Protein AF-A0A956BIP8-F1 (afdb_monomer)

Nearest PDB structures (foldseek):
  3k6c-assembly1_A  TM=7.224E-01  e=5.436E+00  Nitrosomonas europaea

Structure (mmCIF, N/CA/C/O backbone):
data_AF-A0A956BIP8-F1
#
_entry.id   AF-A0A956BIP8-F1
#
loop_
_atom_site.group_PDB
_atom_site.id
_atom_site.type_symbol
_atom_site.label_atom_id
_atom_site.label_alt_id
_atom_site.label_comp_id
_atom_site.label_asym_id
_atom_site.label_entity_id
_atom_site.label_seq_id
_atom_site.pdbx_PDB_ins_code
_atom_site.Cartn_x
_atom_site.Cartn_y
_atom_site.Cartn_z
_atom_site.occupancy
_atom_site.B_iso_or_equiv
_atom_site.auth_seq_id
_atom_site.auth_comp_id
_atom_site.auth_asym_id
_atom_site.auth_atom_id
_atom_site.pdbx_PDB_model_num
ATOM 1 N N . MET A 1 1 ? 9.591 23.247 23.633 1.00 48.12 1 MET A N 1
ATOM 2 C CA . MET A 1 1 ? 8.140 23.029 23.820 1.00 48.12 1 MET A CA 1
ATOM 3 C C . MET A 1 1 ? 8.004 21.836 24.749 1.00 48.12 1 MET A C 1
ATOM 5 O O . MET A 1 1 ? 8.848 20.959 24.640 1.00 48.12 1 MET A O 1
ATOM 9 N N . ALA A 1 2 ? 7.067 21.824 25.698 1.00 53.62 2 ALA A N 1
ATOM 10 C CA . ALA A 1 2 ? 6.872 20.636 26.530 1.00 53.62 2 ALA A CA 1
ATOM 11 C C . ALA A 1 2 ? 6.351 19.502 25.632 1.00 53.62 2 ALA A C 1
ATOM 13 O O . ALA A 1 2 ? 5.304 19.653 25.000 1.00 53.62 2 ALA A O 1
ATOM 14 N N . GLU A 1 3 ? 7.130 18.436 25.499 1.00 60.91 3 GLU A N 1
ATOM 15 C CA . GLU A 1 3 ? 6.754 17.227 24.768 1.00 60.91 3 GLU A CA 1
ATOM 16 C C . GLU A 1 3 ? 5.638 16.539 25.562 1.00 60.91 3 GLU A C 1
ATOM 18 O O . GLU A 1 3 ? 5.740 16.392 26.783 1.00 60.91 3 GLU A O 1
ATOM 23 N N . VAL A 1 4 ? 4.504 16.266 24.913 1.00 69.06 4 VAL A N 1
ATOM 24 C CA . VAL A 1 4 ? 3.379 15.609 25.579 1.00 69.06 4 VAL A CA 1
ATOM 25 C C . VAL A 1 4 ? 3.579 14.124 25.357 1.00 69.06 4 VAL A C 1
ATOM 27 O O . VAL A 1 4 ? 3.313 13.621 24.273 1.00 69.06 4 VAL A O 1
ATOM 30 N N . ASP A 1 5 ? 4.058 13.424 26.376 1.00 78.50 5 ASP A N 1
ATOM 31 C CA . ASP A 1 5 ? 4.286 11.988 26.262 1.00 78.50 5 ASP A CA 1
ATOM 32 C C . ASP A 1 5 ? 2.979 11.201 26.380 1.00 78.50 5 ASP A C 1
ATOM 34 O O . ASP A 1 5 ? 2.078 11.541 27.158 1.00 78.50 5 ASP A O 1
ATOM 38 N N . LEU A 1 6 ? 2.901 10.089 25.644 1.00 82.25 6 LEU A N 1
ATOM 39 C CA . LEU A 1 6 ? 1.785 9.141 25.700 1.00 82.25 6 LEU A CA 1
ATOM 40 C C . LEU A 1 6 ? 1.497 8.696 27.148 1.00 82.25 6 LEU A C 1
ATOM 42 O O . LEU A 1 6 ? 0.338 8.582 27.549 1.00 82.25 6 LEU A O 1
ATOM 46 N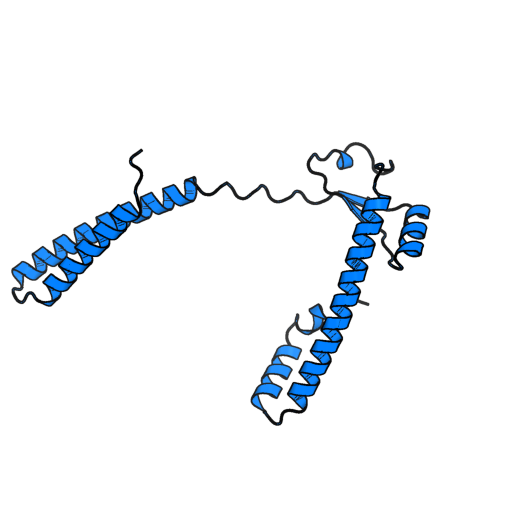 N . GLU A 1 7 ? 2.547 8.540 27.960 1.00 85.06 7 GLU A N 1
ATOM 47 C CA . GLU A 1 7 ? 2.451 8.177 29.378 1.00 85.06 7 GLU A CA 1
ATOM 48 C C . GLU A 1 7 ? 1.633 9.186 30.200 1.00 85.06 7 GLU A C 1
ATOM 50 O O . GLU A 1 7 ? 0.877 8.795 31.090 1.00 85.06 7 GLU A O 1
ATOM 55 N N . GLN A 1 8 ? 1.714 10.485 29.885 1.00 83.31 8 GLN A N 1
ATOM 56 C CA . GLN A 1 8 ? 0.947 11.520 30.586 1.00 83.31 8 GLN A CA 1
ATOM 57 C C . GLN A 1 8 ? -0.548 11.438 30.245 1.00 83.31 8 GLN A C 1
ATOM 59 O O . GLN A 1 8 ? -1.401 11.618 31.120 1.00 83.31 8 GLN A O 1
ATOM 64 N N . ILE A 1 9 ? -0.879 11.120 28.989 1.00 85.31 9 ILE A N 1
ATOM 65 C CA . ILE A 1 9 ? -2.263 10.904 28.540 1.00 85.31 9 ILE A CA 1
ATOM 66 C C . ILE A 1 9 ? -2.841 9.650 29.205 1.00 85.31 9 ILE A C 1
ATOM 68 O O . ILE A 1 9 ? -3.969 9.674 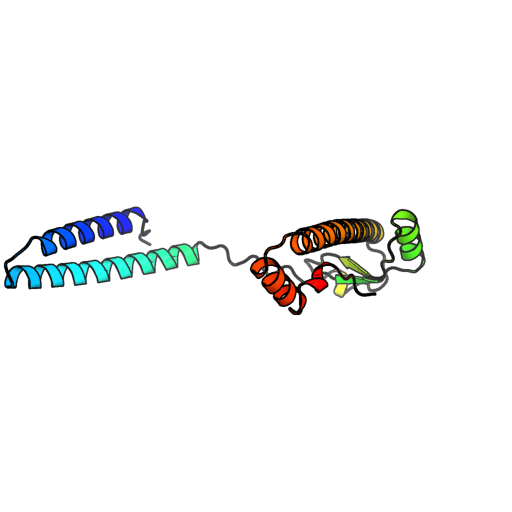29.709 1.00 85.31 9 ILE A O 1
ATOM 72 N N . GLU A 1 10 ? -2.070 8.564 29.263 1.00 86.69 10 GLU A N 1
ATOM 73 C CA . GLU A 1 10 ? -2.491 7.313 29.896 1.00 86.69 10 GLU A CA 1
ATOM 74 C C . GLU A 1 10 ? -2.670 7.450 31.410 1.00 86.69 10 GLU A C 1
ATOM 76 O O . GLU A 1 10 ? -3.688 7.002 31.951 1.00 86.69 10 GLU A O 1
ATOM 81 N N . ALA A 1 11 ? -1.745 8.131 32.091 1.00 87.56 11 ALA A N 1
ATOM 82 C CA . ALA A 1 11 ? -1.866 8.439 33.512 1.00 87.56 11 ALA A CA 1
ATOM 83 C C . ALA A 1 11 ? -3.152 9.231 33.793 1.00 87.56 11 ALA A C 1
ATOM 85 O O . ALA A 1 11 ? -3.935 8.859 34.673 1.00 87.56 11 ALA A O 1
ATOM 86 N N . LYS A 1 12 ? -3.443 10.258 32.982 1.00 84.94 12 LYS A N 1
ATOM 87 C CA . LYS A 1 12 ? -4.651 11.078 33.140 1.00 84.94 12 LYS A CA 1
ATOM 88 C C . LYS A 1 12 ? -5.937 10.301 32.844 1.00 84.94 12 LYS A C 1
ATOM 90 O O . LYS A 1 12 ? -6.930 10.456 33.557 1.00 84.94 12 LYS A O 1
ATOM 95 N N . ARG A 1 13 ? -5.924 9.413 31.844 1.00 84.44 13 ARG A N 1
ATOM 96 C CA . ARG A 1 13 ? -7.040 8.498 31.549 1.00 84.44 13 ARG A CA 1
ATOM 97 C C . ARG A 1 13 ? -7.313 7.562 32.726 1.00 84.44 13 ARG A C 1
ATOM 99 O O . ARG A 1 13 ? -8.472 7.353 33.084 1.00 84.44 13 ARG A O 1
ATOM 106 N N . LYS A 1 14 ? -6.261 7.019 33.342 1.00 88.88 14 LYS A N 1
ATOM 107 C C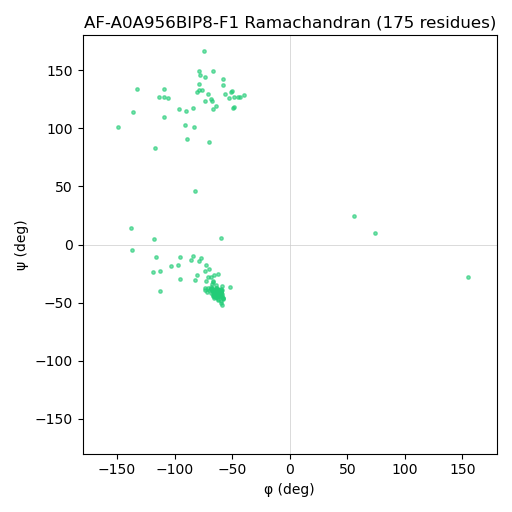A . LYS A 1 14 ? -6.369 6.122 34.498 1.00 88.88 14 LYS A CA 1
ATOM 108 C C . LYS A 1 14 ? -6.935 6.840 35.725 1.00 88.88 14 LYS A C 1
ATOM 110 O O . LYS A 1 14 ? -7.823 6.296 36.378 1.00 88.88 14 LYS A O 1
ATOM 115 N N . GLU A 1 15 ? -6.495 8.069 35.997 1.00 86.62 15 GLU A N 1
ATOM 116 C CA . GLU A 1 15 ? -7.080 8.910 37.052 1.00 86.62 15 GLU A CA 1
ATOM 117 C C . GLU A 1 15 ? -8.569 9.187 36.812 1.00 86.62 15 GLU A C 1
ATOM 119 O O . GLU A 1 15 ? -9.378 9.072 37.735 1.00 86.62 15 GLU A O 1
ATOM 124 N N . MET A 1 16 ? -8.952 9.516 35.574 1.00 87.88 16 MET A N 1
ATOM 125 C CA . MET A 1 16 ? -10.349 9.777 35.219 1.00 87.88 16 MET A CA 1
ATOM 126 C C . MET A 1 16 ? -11.220 8.529 35.406 1.00 87.88 16 MET A C 1
ATOM 128 O O . MET A 1 16 ? -12.318 8.622 35.953 1.00 87.88 16 MET A O 1
ATOM 132 N N . LEU A 1 17 ? -10.725 7.352 35.009 1.00 88.50 17 LEU A N 1
ATOM 133 C CA . LEU A 1 17 ? -11.420 6.080 35.216 1.00 88.50 17 LEU A CA 1
ATOM 134 C C . LEU A 1 17 ? -11.574 5.746 36.704 1.00 88.50 17 LEU A C 1
ATOM 136 O O . LEU A 1 17 ? -12.651 5.329 37.121 1.00 88.50 17 LEU A O 1
ATOM 140 N N . ALA A 1 18 ? -10.544 5.983 37.519 1.00 88.00 18 ALA A N 1
ATOM 141 C CA . ALA A 1 18 ? -10.631 5.786 38.965 1.00 88.00 18 ALA A CA 1
ATOM 142 C C . ALA A 1 18 ? -11.710 6.686 39.598 1.00 88.00 18 ALA A C 1
ATOM 144 O O . ALA A 1 18 ? -12.502 6.221 40.418 1.00 88.00 18 ALA A O 1
ATOM 145 N N . LYS A 1 19 ? -11.801 7.952 39.165 1.00 85.25 19 LYS A N 1
ATOM 146 C CA . LYS A 1 19 ? -12.853 8.885 39.605 1.00 85.25 19 LYS A CA 1
ATOM 147 C C . LYS A 1 19 ? -14.242 8.492 39.094 1.00 85.25 19 LYS A C 1
ATOM 149 O O . LYS A 1 19 ? -15.208 8.634 39.835 1.00 85.25 19 LYS A O 1
ATOM 154 N N . ALA A 1 20 ? -14.351 7.959 37.876 1.00 84.94 20 ALA A N 1
ATOM 155 C CA . ALA A 1 20 ? -15.613 7.456 37.328 1.00 84.94 20 ALA A CA 1
ATOM 156 C C . ALA A 1 20 ? -16.144 6.253 38.127 1.00 84.94 20 ALA A C 1
ATOM 158 O O . ALA A 1 20 ? -17.333 6.181 38.432 1.00 84.94 20 ALA A O 1
ATOM 159 N N . ILE A 1 21 ? -15.253 5.334 38.513 1.00 87.88 21 ILE A N 1
ATOM 160 C CA . ILE A 1 21 ? -15.595 4.187 39.363 1.00 87.88 21 ILE A CA 1
ATOM 161 C C . ILE A 1 21 ? -16.032 4.672 40.752 1.00 87.88 21 ILE A C 1
ATOM 163 O O . ILE A 1 21 ? -17.063 4.224 41.251 1.00 87.88 21 ILE A O 1
ATOM 167 N N . ALA A 1 22 ? -15.316 5.631 41.349 1.00 83.88 22 ALA A N 1
ATOM 168 C CA . ALA A 1 22 ? -15.706 6.226 42.630 1.00 83.88 22 ALA A CA 1
ATOM 169 C C . ALA A 1 22 ? -17.085 6.909 42.562 1.00 83.88 22 ALA A C 1
ATOM 171 O O . ALA A 1 22 ? -17.896 6.739 43.468 1.00 83.88 22 ALA A O 1
ATOM 172 N N . LEU A 1 23 ? -17.388 7.596 41.455 1.00 85.19 23 LEU A N 1
ATOM 173 C CA . LEU A 1 23 ? -18.690 8.220 41.211 1.00 85.19 23 LEU A CA 1
ATOM 174 C C . LEU A 1 23 ? -19.821 7.184 41.111 1.00 85.19 23 LEU A C 1
ATOM 176 O O . LEU A 1 23 ? -20.916 7.438 41.594 1.00 85.19 23 LEU A O 1
ATOM 180 N N . SER A 1 24 ? -19.562 5.997 40.553 1.00 85.19 24 SER A N 1
ATOM 181 C CA . SER A 1 24 ? -20.559 4.912 40.493 1.00 85.19 24 SER A CA 1
ATOM 182 C C . SER A 1 24 ? -20.880 4.278 41.856 1.00 85.19 24 SER A C 1
ATOM 184 O O . SER A 1 24 ? -21.932 3.661 42.015 1.00 85.19 24 SER A O 1
ATOM 186 N N . ALA A 1 25 ? -19.980 4.426 42.833 1.00 88.38 25 ALA A N 1
ATOM 187 C CA . ALA A 1 25 ? -20.131 3.887 44.183 1.00 88.38 25 ALA A CA 1
ATOM 188 C C . ALA A 1 25 ? -20.674 4.917 45.196 1.00 88.38 25 ALA A C 1
ATOM 190 O O . ALA A 1 25 ? -21.144 4.528 46.267 1.00 88.38 25 ALA A O 1
ATOM 191 N N . GLU A 1 26 ? -20.612 6.211 44.872 1.00 84.25 26 GLU A N 1
ATOM 192 C CA . GLU A 1 26 ? -21.059 7.313 45.728 1.00 84.25 26 GLU A CA 1
ATOM 193 C C . GLU A 1 26 ? -22.591 7.460 45.687 1.00 84.25 26 GLU A C 1
ATOM 195 O O . GLU A 1 26 ? -23.218 7.346 44.634 1.00 84.25 26 GLU A O 1
ATOM 200 N N . LYS A 1 27 ? -23.214 7.692 46.849 1.00 85.62 27 LYS A N 1
ATOM 201 C CA . LYS A 1 27 ? -24.687 7.764 46.993 1.00 85.62 27 LYS A CA 1
ATOM 202 C C . LYS A 1 27 ? -25.191 9.141 47.426 1.00 85.62 27 LYS A C 1
ATOM 204 O O . LYS A 1 27 ? -26.397 9.378 47.415 1.00 85.62 27 LYS A O 1
ATOM 209 N N . ASP A 1 28 ? -24.283 10.028 47.822 1.00 89.94 28 ASP A N 1
ATOM 210 C CA . ASP A 1 28 ? -24.586 11.397 48.231 1.00 89.94 28 ASP A CA 1
ATOM 211 C C . ASP A 1 28 ? -24.690 12.317 46.999 1.00 89.94 28 ASP A C 1
ATOM 213 O O . ASP A 1 28 ? -23.721 12.503 46.260 1.00 89.94 28 ASP A O 1
ATOM 217 N N . GLY A 1 29 ? -25.875 12.897 46.779 1.00 83.00 29 GLY A N 1
ATOM 218 C CA . GLY A 1 29 ? -26.187 13.723 45.609 1.00 83.00 29 GLY A CA 1
ATOM 219 C C . GLY A 1 29 ? -25.292 14.956 45.457 1.00 83.00 29 GLY A C 1
ATOM 220 O O . GLY A 1 29 ? -24.838 15.247 44.350 1.00 83.00 29 GLY A O 1
ATOM 221 N N . ASP A 1 30 ? -24.953 15.638 46.553 1.00 86.56 30 ASP A N 1
ATOM 222 C CA . ASP A 1 30 ? -24.116 16.845 46.498 1.00 86.56 30 ASP A CA 1
ATOM 223 C C . ASP A 1 30 ? -22.650 16.506 46.189 1.00 86.56 30 ASP A C 1
ATOM 225 O O . ASP A 1 30 ? -21.932 17.270 45.533 1.00 86.56 30 ASP A O 1
ATOM 229 N N . ARG A 1 31 ? -22.189 15.330 46.632 1.00 82.62 31 ARG A N 1
ATOM 230 C CA . ARG A 1 31 ? -20.851 14.816 46.301 1.00 82.62 31 ARG A CA 1
ATOM 231 C C . ARG A 1 31 ? -20.777 14.326 44.864 1.00 82.62 31 ARG A C 1
ATOM 233 O O . ARG A 1 31 ? -19.769 14.583 44.207 1.00 82.62 31 ARG A O 1
ATOM 240 N N . LEU A 1 32 ? -21.841 13.699 44.363 1.00 84.12 32 LEU A N 1
ATOM 241 C CA . LEU A 1 32 ? -21.943 13.269 42.969 1.00 84.12 32 LEU A CA 1
ATOM 242 C C . LEU A 1 32 ? -21.802 14.447 42.003 1.00 84.12 32 LEU A C 1
ATOM 244 O O . LEU A 1 32 ? -21.038 14.348 41.045 1.00 84.12 32 LEU A O 1
ATOM 248 N N . VAL A 1 33 ? -22.459 15.579 42.277 1.00 86.50 33 VAL A N 1
ATOM 249 C CA . VAL A 1 33 ? -22.345 16.785 41.438 1.00 86.50 33 VAL A CA 1
ATOM 250 C C . VAL A 1 33 ? -20.909 17.316 41.427 1.00 86.50 33 VAL A C 1
ATOM 252 O O . VAL A 1 33 ? -20.339 17.516 40.356 1.00 86.50 33 VAL A O 1
ATOM 255 N N . LYS A 1 34 ? -20.267 17.449 42.596 1.00 88.31 34 LYS A N 1
ATOM 256 C CA . LYS A 1 34 ? -18.867 17.908 42.684 1.00 88.31 34 LYS A CA 1
ATOM 257 C C . LYS A 1 34 ? -17.887 16.957 41.990 1.00 88.31 34 LYS A C 1
ATOM 259 O O . LYS A 1 34 ? -16.939 17.403 41.342 1.00 88.31 34 LYS A O 1
ATOM 264 N N . MET A 1 35 ? -18.099 15.646 42.113 1.00 83.25 35 MET A N 1
ATOM 265 C CA . MET A 1 35 ? -17.281 14.644 41.427 1.00 83.25 35 MET A CA 1
ATOM 266 C C . MET A 1 35 ? -17.507 14.669 39.910 1.00 83.25 35 MET A C 1
ATOM 268 O O . MET A 1 35 ? -16.538 14.559 39.160 1.00 83.25 35 MET A O 1
ATOM 272 N N . ALA A 1 36 ? -18.744 14.872 39.450 1.00 84.75 36 ALA A N 1
ATOM 273 C CA . ALA A 1 36 ? -19.067 15.011 38.032 1.00 84.75 36 ALA A CA 1
ATOM 274 C C . ALA A 1 36 ? -18.417 16.263 37.418 1.00 84.75 36 ALA A C 1
ATOM 276 O O . ALA A 1 36 ? -17.828 16.179 36.341 1.00 84.75 36 ALA A O 1
ATOM 277 N N . GLU A 1 37 ? -18.439 17.400 38.119 1.00 89.56 37 GLU A N 1
ATOM 278 C CA . GLU A 1 37 ? -17.751 18.629 37.698 1.00 89.56 37 GLU A CA 1
ATOM 279 C C . GLU A 1 37 ? -16.230 18.437 37.609 1.00 89.56 37 GLU A C 1
ATOM 281 O O . GLU A 1 37 ? -15.592 18.855 36.636 1.00 89.56 37 GLU A O 1
ATOM 286 N N . ALA A 1 38 ? -15.635 17.758 38.597 1.00 85.69 38 ALA A N 1
ATOM 287 C CA . ALA A 1 38 ? -14.213 17.429 38.583 1.00 85.69 38 ALA A CA 1
ATOM 288 C C . ALA A 1 38 ? -13.854 16.517 37.396 1.00 85.69 38 ALA A C 1
ATOM 290 O O . ALA A 1 38 ? -12.852 16.751 36.718 1.00 85.69 38 ALA A O 1
ATOM 291 N N . LEU A 1 39 ? -14.700 15.528 37.099 1.00 87.44 39 LEU A N 1
ATOM 292 C CA . LEU A 1 39 ? -14.516 14.605 35.981 1.00 87.44 39 LEU A CA 1
ATOM 293 C C . LEU A 1 39 ? -14.670 15.319 34.631 1.00 87.44 39 LEU A C 1
ATOM 295 O O . LEU A 1 39 ? -13.881 15.093 33.717 1.00 87.44 39 LEU A O 1
ATOM 299 N N . GLN A 1 40 ? -15.614 16.254 34.521 1.00 89.06 40 GLN A N 1
ATOM 300 C CA . GLN A 1 40 ? -15.772 17.095 33.335 1.00 89.06 40 GLN A CA 1
ATOM 301 C C . GLN A 1 40 ? -14.545 17.990 33.100 1.00 89.06 40 GLN A C 1
ATOM 303 O O . GLN A 1 40 ? -14.125 18.188 31.956 1.00 89.06 40 GLN A O 1
ATOM 308 N N . LYS A 1 41 ? -13.944 18.527 34.168 1.00 90.25 41 LYS A N 1
ATOM 309 C CA . LYS A 1 41 ? -12.702 19.305 34.082 1.00 90.25 41 LYS A CA 1
ATOM 310 C C . LYS A 1 41 ? -11.526 18.436 33.629 1.00 90.25 41 LYS A C 1
ATOM 312 O O . LYS A 1 41 ? -10.782 18.855 32.743 1.00 90.25 41 LYS A O 1
ATOM 317 N N . ASP A 1 42 ? -11.394 17.232 34.180 1.00 85.19 42 ASP A N 1
ATOM 318 C CA . ASP A 1 42 ? -10.359 16.272 33.781 1.00 85.19 42 ASP A CA 1
ATOM 319 C C . ASP A 1 42 ? -10.524 15.829 32.316 1.00 85.19 42 ASP A C 1
ATOM 321 O O . ASP A 1 42 ? -9.536 15.760 31.585 1.00 85.19 42 ASP A O 1
ATOM 325 N N . ALA A 1 43 ? -11.759 15.622 31.847 1.00 85.44 43 ALA A N 1
ATOM 326 C CA . ALA A 1 43 ? -12.046 15.278 30.454 1.00 85.44 43 ALA A CA 1
ATOM 327 C C . ALA A 1 43 ? -11.608 16.383 29.476 1.00 85.44 43 ALA A C 1
ATOM 329 O O . ALA A 1 43 ? -10.998 16.094 28.448 1.00 85.44 43 ALA A O 1
ATOM 330 N N . LYS A 1 44 ? -11.848 17.660 29.813 1.00 90.44 44 LYS A N 1
ATOM 331 C CA . LYS A 1 44 ? -11.375 18.801 29.005 1.00 90.44 44 LYS A CA 1
ATOM 332 C C . LYS A 1 44 ? -9.848 18.880 28.947 1.00 90.44 44 LYS A C 1
ATOM 334 O O . LYS A 1 44 ? -9.293 19.234 27.910 1.00 90.44 44 LYS A O 1
ATOM 339 N N . GLN A 1 45 ? -9.169 18.561 30.048 1.00 85.94 45 GLN A N 1
ATOM 340 C CA . GLN A 1 45 ? -7.706 18.526 30.083 1.00 85.94 45 GLN A CA 1
ATOM 341 C C . GLN A 1 45 ? -7.151 17.383 29.228 1.00 85.94 45 GLN A C 1
ATOM 343 O O . GLN A 1 45 ? -6.192 17.592 28.490 1.00 85.94 45 GLN A O 1
ATOM 348 N N . LEU A 1 46 ? -7.774 16.204 29.281 1.00 87.38 46 LEU A N 1
ATOM 349 C CA . LEU A 1 46 ? -7.384 15.063 28.456 1.00 87.38 46 LEU A CA 1
ATOM 350 C C . LEU A 1 46 ? -7.595 15.350 26.962 1.00 87.38 46 LEU A C 1
ATOM 352 O O . LEU A 1 46 ? -6.706 15.066 26.164 1.00 87.38 46 LEU A O 1
ATOM 356 N N . ASP A 1 47 ? -8.713 15.973 26.580 1.00 88.19 47 ASP A N 1
ATOM 357 C CA . ASP A 1 47 ? -8.958 16.402 25.194 1.00 88.19 47 ASP A CA 1
ATOM 358 C C . ASP A 1 47 ? -7.891 17.401 24.707 1.00 88.19 47 ASP A C 1
ATOM 360 O O . ASP A 1 47 ? -7.362 17.269 23.603 1.00 88.19 47 ASP A O 1
ATOM 364 N N . ALA A 1 48 ? -7.493 18.358 25.553 1.00 88.62 48 ALA A N 1
ATOM 365 C CA . ALA A 1 48 ? -6.423 19.300 25.227 1.00 88.62 48 ALA A CA 1
ATOM 366 C C . ALA A 1 48 ? -5.062 18.606 25.030 1.00 88.62 48 ALA A C 1
ATOM 368 O O . ALA A 1 48 ? -4.376 18.887 24.046 1.00 88.62 48 ALA A O 1
ATOM 369 N N . LEU A 1 49 ? -4.688 17.677 25.917 1.00 86.62 49 LEU A N 1
ATOM 370 C CA . LEU A 1 49 ? -3.446 16.901 25.794 1.00 86.62 49 LEU A CA 1
ATOM 371 C C . LEU A 1 49 ? -3.452 16.018 24.541 1.00 86.62 49 LEU A C 1
ATOM 373 O O . LEU A 1 49 ? -2.479 16.006 23.794 1.00 86.62 49 LEU A O 1
ATOM 377 N N . THR A 1 50 ? -4.571 15.348 24.261 1.00 86.62 50 THR A N 1
ATOM 378 C CA . THR A 1 50 ? -4.720 14.486 23.078 1.00 86.62 50 THR A CA 1
ATOM 379 C C . THR A 1 50 ? -4.605 15.292 21.783 1.00 86.62 50 THR A C 1
ATOM 381 O O . THR A 1 50 ? -3.959 14.852 20.836 1.00 86.62 50 THR A O 1
ATOM 384 N N . LYS A 1 51 ? -5.170 16.507 21.742 1.00 87.56 51 LYS A N 1
ATOM 385 C CA . LYS A 1 51 ? -5.028 17.424 20.599 1.00 87.56 51 LYS A CA 1
ATOM 386 C C . LYS A 1 51 ? -3.592 17.902 20.402 1.00 87.56 51 LYS A C 1
ATOM 388 O O . LYS A 1 51 ? -3.149 18.004 19.263 1.00 87.56 51 LYS A O 1
ATOM 393 N N . LEU A 1 52 ? -2.875 18.210 21.483 1.00 86.38 52 LEU A N 1
ATOM 394 C CA . LEU A 1 52 ? -1.465 18.603 21.406 1.00 86.38 52 LEU A CA 1
ATOM 395 C C . LEU A 1 52 ? -0.590 17.450 20.910 1.00 86.38 52 LEU A C 1
ATOM 397 O O . LEU A 1 52 ? 0.240 17.661 20.033 1.00 86.38 52 LEU A O 1
ATOM 401 N N . TYR A 1 53 ? -0.831 16.238 21.406 1.00 84.31 53 TYR A N 1
ATOM 402 C CA . TYR A 1 53 ? -0.125 15.039 20.963 1.00 84.31 53 TYR A CA 1
ATOM 403 C C . TYR A 1 53 ? -0.418 14.699 19.496 1.00 84.31 53 TYR A C 1
ATOM 405 O O . TYR A 1 53 ? 0.494 14.400 18.734 1.00 84.31 53 TYR A O 1
ATOM 413 N N . GLY A 1 54 ? -1.676 14.828 19.063 1.00 82.44 54 GLY A N 1
ATOM 414 C CA . GLY A 1 54 ? -2.052 14.663 17.657 1.00 82.44 54 GLY A CA 1
ATOM 415 C C . GLY A 1 54 ? -1.317 15.639 16.736 1.00 82.44 54 GLY A C 1
ATOM 416 O O . GLY A 1 54 ? -0.805 15.221 15.703 1.00 82.44 54 GLY A O 1
ATOM 417 N N . LYS A 1 55 ? -1.187 16.908 17.148 1.00 83.38 55 LYS A N 1
ATOM 418 C CA . LYS A 1 55 ? -0.386 17.902 16.419 1.00 83.38 55 LYS A CA 1
ATOM 419 C C . LYS A 1 55 ? 1.100 17.560 16.400 1.00 83.38 55 LYS A C 1
ATOM 421 O O . LYS A 1 55 ? 1.718 17.677 15.358 1.00 83.38 55 LYS A O 1
ATOM 426 N N . GLN A 1 56 ? 1.661 17.091 17.516 1.00 80.50 56 GLN A N 1
ATOM 427 C CA . GLN A 1 56 ? 3.056 16.640 17.554 1.00 80.50 56 GLN A CA 1
ATOM 428 C C . GLN A 1 56 ? 3.298 15.469 16.596 1.00 80.50 56 GLN A C 1
ATOM 430 O O . GLN A 1 56 ? 4.291 15.476 15.881 1.00 80.50 56 GLN A O 1
ATOM 435 N N . ILE A 1 57 ? 2.379 14.502 16.523 1.00 76.50 57 ILE A N 1
ATOM 436 C CA . ILE A 1 57 ? 2.462 13.406 15.548 1.00 76.50 57 ILE A CA 1
ATOM 437 C C . ILE A 1 57 ? 2.347 13.929 14.114 1.00 76.50 57 ILE A C 1
ATOM 439 O O . ILE A 1 57 ? 3.075 13.457 13.249 1.00 76.50 57 ILE A O 1
ATOM 443 N N . GLU A 1 58 ? 1.441 14.868 13.849 1.00 73.12 58 GLU A N 1
ATOM 444 C CA . GLU A 1 58 ? 1.268 15.477 12.525 1.00 73.12 58 GLU A CA 1
ATOM 445 C C . GLU A 1 58 ? 2.523 16.248 12.087 1.00 73.12 58 GLU A C 1
ATOM 447 O O . GLU A 1 58 ? 2.987 16.057 10.968 1.00 73.12 58 GLU A O 1
ATOM 452 N N . ASP A 1 59 ? 3.133 17.015 12.993 1.00 72.69 59 ASP A N 1
ATOM 453 C CA . ASP A 1 59 ? 4.391 17.738 12.765 1.00 72.69 59 ASP A CA 1
ATOM 454 C C . ASP A 1 59 ? 5.597 16.787 12.605 1.00 72.69 59 ASP A C 1
ATOM 456 O O . ASP A 1 59 ? 6.580 17.123 11.943 1.00 72.69 59 ASP A O 1
ATOM 460 N N . MET A 1 60 ? 5.543 15.596 13.216 1.00 68.50 60 MET A N 1
ATOM 461 C CA . MET A 1 60 ? 6.559 14.543 13.089 1.00 68.50 60 MET A CA 1
ATOM 462 C C . MET A 1 60 ? 6.341 13.629 11.879 1.00 68.50 60 MET A C 1
ATOM 464 O O . MET A 1 60 ? 7.248 12.864 11.532 1.00 68.50 60 MET A O 1
ATOM 468 N N . GLN A 1 61 ? 5.169 13.661 11.234 1.00 63.41 61 GLN A N 1
ATOM 469 C CA . GLN A 1 61 ? 4.983 12.922 9.994 1.00 63.41 61 GLN A CA 1
ATOM 470 C C . GLN A 1 61 ? 5.865 13.572 8.928 1.00 63.41 61 GLN A C 1
ATOM 472 O O . GLN A 1 61 ? 5.731 14.770 8.674 1.00 63.41 61 GLN A O 1
ATOM 477 N N . PRO A 1 62 ? 6.771 12.812 8.283 1.00 58.78 62 PRO A N 1
ATOM 478 C CA . PRO A 1 62 ? 7.471 13.342 7.130 1.00 58.78 62 PRO A CA 1
ATOM 479 C C . PRO A 1 62 ? 6.403 13.773 6.127 1.00 58.78 62 PRO A C 1
ATOM 481 O O . PRO A 1 62 ? 5.488 12.991 5.840 1.00 58.78 62 PRO A O 1
ATOM 484 N N . GLU A 1 63 ? 6.502 15.012 5.628 1.00 62.50 63 GLU A N 1
ATOM 485 C CA . GLU A 1 63 ? 5.705 15.462 4.488 1.00 62.50 63 GLU A CA 1
ATOM 486 C C . GLU A 1 63 ? 5.650 14.309 3.487 1.00 62.50 63 GLU A C 1
ATOM 488 O O . GLU A 1 63 ? 6.691 13.709 3.187 1.00 62.50 63 GLU A O 1
ATOM 493 N N . GLN A 1 64 ? 4.440 13.938 3.046 1.00 56.59 64 GLN A N 1
ATOM 494 C CA . GLN A 1 64 ? 4.279 12.856 2.078 1.00 56.59 64 GLN A CA 1
ATOM 495 C C . GLN A 1 64 ? 5.348 13.032 1.000 1.00 56.59 64 GLN A C 1
ATOM 497 O O . GLN A 1 64 ? 5.445 14.143 0.462 1.00 56.59 64 GLN A O 1
ATOM 502 N N . PRO A 1 65 ? 6.163 11.996 0.704 1.00 59.38 65 PRO A N 1
ATOM 503 C CA . PRO A 1 65 ? 7.225 12.141 -0.274 1.00 59.38 65 PRO A CA 1
ATOM 504 C C . PRO A 1 65 ? 6.598 12.749 -1.527 1.00 59.38 65 PRO A C 1
ATOM 506 O O . PRO A 1 65 ? 5.505 12.308 -1.917 1.00 59.38 65 PRO A O 1
ATOM 509 N N . PRO A 1 66 ? 7.210 13.799 -2.106 1.00 61.12 66 PRO A N 1
ATOM 510 C CA . PRO A 1 66 ? 6.629 14.498 -3.238 1.00 61.12 66 PRO A CA 1
ATOM 511 C C . PRO A 1 66 ? 6.194 13.451 -4.254 1.00 61.12 66 PRO A C 1
ATOM 513 O O . PRO A 1 66 ? 6.978 12.554 -4.577 1.00 61.12 66 PRO A O 1
ATOM 516 N N . ARG A 1 67 ? 4.920 13.514 -4.680 1.00 62.03 67 ARG A N 1
ATOM 517 C CA . ARG A 1 67 ? 4.344 12.506 -5.581 1.00 62.03 67 ARG A CA 1
ATOM 518 C C . ARG A 1 67 ? 5.356 12.239 -6.694 1.00 62.03 67 ARG A C 1
ATOM 520 O O . ARG A 1 67 ? 5.807 13.218 -7.301 1.00 62.03 67 ARG A O 1
ATOM 527 N N . PRO A 1 68 ? 5.738 10.970 -6.941 1.00 60.50 68 PRO A N 1
ATOM 528 C CA . PRO A 1 68 ? 6.740 10.666 -7.946 1.00 60.50 68 PRO A CA 1
ATOM 529 C C . PRO A 1 68 ? 6.315 11.335 -9.248 1.00 60.50 68 PRO A C 1
ATOM 531 O O . PRO A 1 68 ? 5.163 11.213 -9.679 1.00 60.50 68 PRO A O 1
ATOM 534 N N . LYS A 1 69 ? 7.221 12.135 -9.813 1.00 69.88 69 LYS A N 1
ATOM 535 C CA . LYS A 1 69 ? 6.943 12.878 -11.041 1.00 69.88 69 LYS A CA 1
ATOM 536 C C . LYS A 1 69 ? 6.569 11.871 -12.140 1.00 69.88 69 LYS A C 1
ATOM 538 O O . LYS A 1 69 ? 7.141 10.778 -12.165 1.00 69.88 69 LYS A O 1
ATOM 543 N N . PRO A 1 70 ? 5.604 12.196 -13.021 1.00 70.62 70 PRO A N 1
ATOM 544 C CA . PRO A 1 70 ? 5.209 11.280 -14.082 1.00 70.62 70 PRO A CA 1
ATOM 545 C C . PRO A 1 70 ? 6.428 10.944 -14.956 1.00 70.62 70 PRO A C 1
ATOM 547 O O . PRO A 1 70 ? 7.214 11.847 -15.251 1.00 70.62 70 PRO A O 1
ATOM 550 N N . PRO A 1 71 ? 6.611 9.672 -15.350 1.00 75.75 71 PRO A N 1
ATOM 551 C CA . PRO A 1 71 ? 7.746 9.271 -16.169 1.00 75.75 71 PRO A CA 1
ATOM 552 C C . PRO A 1 71 ? 7.656 9.887 -17.569 1.00 75.75 71 PRO A C 1
ATOM 554 O O . PRO A 1 71 ? 6.565 10.077 -18.118 1.00 75.75 71 PRO A O 1
ATOM 557 N N . THR A 1 72 ? 8.813 10.146 -18.170 1.00 79.25 72 THR A N 1
ATOM 558 C CA . THR A 1 72 ? 8.921 10.598 -19.557 1.00 79.25 72 THR A CA 1
ATOM 559 C C . THR A 1 72 ? 8.685 9.414 -20.489 1.00 79.25 72 THR A C 1
ATOM 561 O O . THR A 1 72 ? 9.244 8.334 -20.303 1.00 79.25 72 THR A O 1
ATOM 564 N N . LYS A 1 73 ? 7.843 9.603 -21.505 1.00 81.56 73 LYS A N 1
ATOM 565 C CA . LYS A 1 73 ? 7.519 8.575 -22.499 1.00 81.56 73 LYS A CA 1
ATOM 566 C C . LYS A 1 73 ? 8.398 8.752 -23.728 1.00 81.56 73 LYS A C 1
ATOM 568 O O . LYS A 1 73 ? 8.286 9.766 -24.411 1.00 81.56 73 LYS A O 1
ATOM 573 N N . ILE A 1 74 ? 9.236 7.762 -24.013 1.00 81.06 74 ILE A N 1
ATOM 574 C CA . ILE A 1 74 ? 10.127 7.750 -25.177 1.00 81.06 74 ILE A CA 1
ATOM 575 C C . ILE A 1 74 ? 9.622 6.704 -26.164 1.00 81.06 74 ILE A C 1
ATOM 577 O O . ILE A 1 74 ? 9.399 5.553 -25.789 1.00 81.06 74 ILE A O 1
ATOM 581 N N . ARG A 1 75 ? 9.421 7.100 -27.422 1.00 84.12 75 ARG A N 1
ATOM 582 C CA . ARG A 1 75 ? 9.040 6.176 -28.494 1.00 84.12 75 ARG A CA 1
ATOM 583 C C . ARG A 1 75 ? 10.281 5.446 -29.002 1.00 84.12 75 ARG A C 1
ATOM 585 O O . ARG A 1 75 ? 11.280 6.092 -29.300 1.00 84.12 75 ARG A O 1
ATOM 592 N N . LEU A 1 76 ? 10.203 4.123 -29.113 1.00 81.75 76 LEU A N 1
ATOM 593 C CA . LEU A 1 76 ? 11.282 3.319 -29.686 1.00 81.75 76 LEU A CA 1
ATOM 594 C C . LEU A 1 76 ? 11.343 3.492 -31.204 1.00 81.75 76 LEU A C 1
ATOM 596 O O . LEU A 1 76 ? 10.306 3.599 -31.867 1.00 81.75 76 LEU A O 1
ATOM 600 N N . ASN A 1 77 ? 12.558 3.479 -31.750 1.00 84.38 77 ASN A N 1
ATOM 601 C CA . ASN A 1 77 ? 12.756 3.415 -33.195 1.00 84.38 77 ASN A CA 1
ATOM 602 C C . ASN A 1 77 ? 12.474 1.996 -33.734 1.00 84.38 77 ASN A C 1
ATOM 604 O O . ASN A 1 77 ? 12.345 1.034 -32.974 1.00 84.38 77 ASN A O 1
ATOM 608 N N . ASP A 1 78 ? 12.347 1.856 -35.054 1.00 85.38 78 ASP A N 1
ATOM 609 C CA . ASP A 1 78 ? 11.954 0.590 -35.693 1.00 85.38 78 ASP A CA 1
ATOM 610 C C . ASP A 1 78 ? 12.917 -0.560 -35.386 1.00 85.38 78 ASP A C 1
ATOM 612 O O . ASP A 1 78 ? 12.477 -1.685 -35.146 1.00 85.38 78 ASP A O 1
ATOM 616 N N . ASP A 1 79 ? 14.217 -0.278 -35.334 1.00 84.44 79 ASP A N 1
ATOM 617 C CA . ASP A 1 79 ? 15.235 -1.295 -35.082 1.00 84.44 79 ASP A CA 1
ATOM 618 C C . ASP A 1 79 ? 15.250 -1.739 -33.614 1.00 84.44 79 ASP A C 1
ATOM 620 O O . ASP A 1 79 ? 15.353 -2.931 -33.330 1.00 84.44 79 ASP A O 1
ATOM 624 N N . GLN A 1 80 ? 15.063 -0.814 -32.671 1.00 82.69 80 GLN A N 1
ATOM 625 C CA . GLN A 1 80 ? 14.894 -1.117 -31.248 1.00 82.69 80 GLN A CA 1
ATOM 626 C C . GLN A 1 80 ? 13.624 -1.934 -31.009 1.00 82.69 80 GLN A C 1
ATOM 628 O O . GLN A 1 80 ? 13.659 -2.907 -30.258 1.00 82.69 80 GLN A O 1
ATOM 633 N N . ARG A 1 81 ? 12.510 -1.590 -31.670 1.00 85.50 81 ARG A N 1
ATOM 634 C CA . ARG A 1 81 ? 11.262 -2.365 -31.577 1.00 85.50 81 ARG A CA 1
ATOM 635 C C . ARG A 1 81 ? 11.463 -3.799 -32.048 1.00 85.50 81 ARG A C 1
ATOM 637 O O . ARG A 1 81 ? 11.042 -4.720 -31.351 1.00 85.50 81 ARG A O 1
ATOM 644 N N . LYS A 1 82 ? 12.153 -3.993 -33.178 1.00 86.50 82 LYS A N 1
ATOM 645 C CA . LYS A 1 82 ? 12.497 -5.328 -33.688 1.0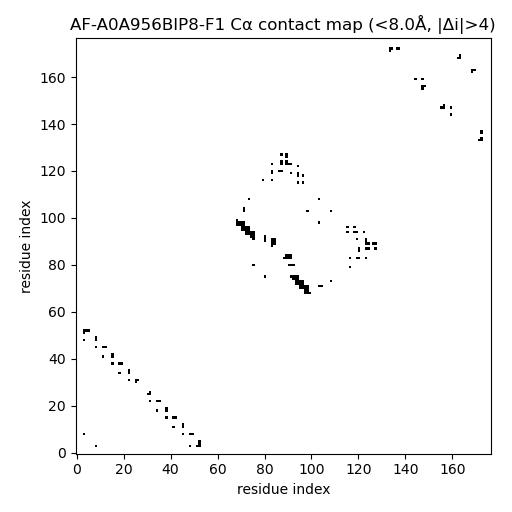0 86.50 82 LYS A CA 1
ATOM 646 C C . LYS A 1 82 ? 13.353 -6.108 -32.694 1.00 86.50 82 LYS A C 1
ATOM 648 O O . LYS A 1 82 ? 12.966 -7.211 -32.334 1.00 86.50 82 LYS A O 1
ATOM 653 N N . ARG A 1 83 ? 14.441 -5.528 -32.175 1.00 84.81 83 ARG A N 1
ATOM 654 C CA . ARG A 1 83 ? 15.324 -6.215 -31.211 1.00 84.81 83 ARG A CA 1
ATOM 655 C C . ARG A 1 83 ? 14.615 -6.570 -29.902 1.00 84.81 83 ARG A C 1
ATOM 657 O O . ARG A 1 83 ? 14.776 -7.677 -29.387 1.00 84.81 83 ARG A O 1
ATOM 664 N N . VAL A 1 84 ? 13.781 -5.667 -29.383 1.00 85.88 84 VAL A N 1
ATOM 665 C CA . VAL A 1 84 ? 12.968 -5.915 -28.181 1.00 85.88 84 VAL A CA 1
ATOM 666 C C . VAL A 1 84 ? 11.963 -7.036 -28.421 1.00 85.88 84 VAL A C 1
ATOM 668 O O . VAL A 1 84 ? 11.839 -7.937 -27.586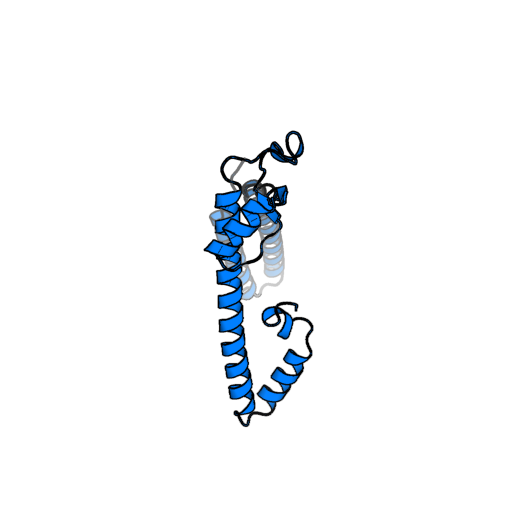 1.00 85.88 84 VAL A O 1
ATOM 671 N N . PHE A 1 85 ? 11.282 -7.017 -29.566 1.00 87.50 85 PHE A N 1
ATOM 672 C CA . PHE A 1 85 ? 10.338 -8.060 -29.942 1.00 87.50 85 PHE A CA 1
ATOM 673 C C . PHE A 1 85 ? 11.029 -9.412 -30.144 1.00 87.50 85 PHE A C 1
ATOM 675 O O . PHE A 1 85 ? 10.568 -10.408 -29.599 1.00 87.50 85 PHE A O 1
ATOM 682 N N . GLU A 1 86 ? 12.160 -9.456 -30.846 1.00 87.38 86 GLU A N 1
ATOM 683 C CA . GLU A 1 86 ? 12.924 -10.686 -31.079 1.00 87.38 86 GLU A CA 1
ATOM 684 C C . GLU A 1 86 ? 13.38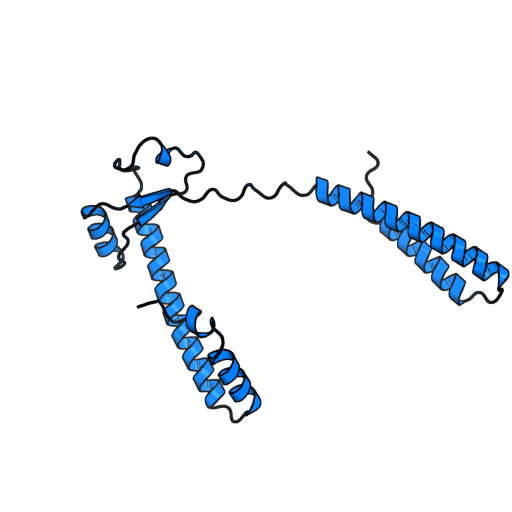4 -11.340 -29.770 1.00 87.38 86 GLU A C 1
ATOM 686 O O . GLU A 1 86 ? 13.294 -12.559 -29.635 1.00 87.38 86 GLU A O 1
ATOM 691 N N . ALA A 1 87 ? 13.815 -10.557 -28.774 1.00 83.81 87 ALA A N 1
ATOM 692 C CA . ALA A 1 87 ? 14.280 -11.133 -27.511 1.00 83.81 87 ALA A CA 1
ATOM 693 C C . ALA A 1 87 ? 13.148 -11.481 -26.527 1.00 83.81 87 ALA A C 1
ATOM 695 O O . ALA A 1 87 ? 13.302 -12.390 -25.712 1.00 83.81 87 ALA A O 1
ATOM 696 N N . THR A 1 88 ? 12.028 -10.747 -26.541 1.00 84.00 88 THR A N 1
ATOM 697 C CA . THR A 1 88 ? 10.983 -10.876 -25.501 1.00 84.00 88 THR A CA 1
ATOM 698 C C . THR A 1 88 ? 9.666 -11.461 -26.004 1.00 84.00 88 THR A C 1
ATOM 700 O O . THR A 1 88 ? 8.909 -12.027 -25.211 1.00 84.00 88 THR A O 1
ATOM 703 N N . GLY A 1 89 ? 9.396 -11.364 -27.306 1.00 84.81 89 GLY A N 1
ATOM 704 C CA . GLY A 1 89 ? 8.122 -11.709 -27.940 1.00 84.81 89 GLY A CA 1
ATOM 705 C C . GLY A 1 89 ? 7.004 -10.693 -27.685 1.00 84.81 89 GLY A C 1
ATOM 706 O O . GLY A 1 89 ? 5.847 -10.980 -27.980 1.00 84.81 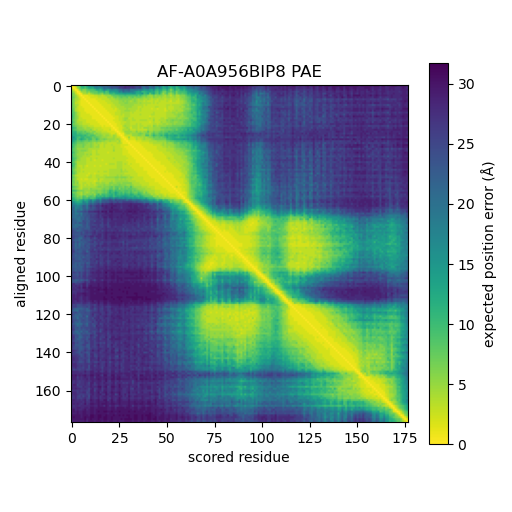89 GLY A O 1
ATOM 707 N N . VAL A 1 90 ? 7.318 -9.528 -27.105 1.00 85.00 90 VAL A N 1
ATOM 708 C CA . VAL A 1 90 ? 6.334 -8.504 -26.739 1.00 85.00 90 VAL A CA 1
ATOM 709 C C . VAL A 1 90 ? 6.527 -7.257 -27.586 1.00 85.00 90 VAL A C 1
ATOM 711 O O . VAL A 1 90 ? 7.609 -6.677 -27.624 1.00 85.00 90 VAL A O 1
ATOM 714 N N . GLU A 1 91 ? 5.446 -6.807 -28.219 1.00 85.38 91 GLU A N 1
ATOM 715 C CA . GLU A 1 91 ? 5.423 -5.528 -28.919 1.00 85.38 91 GLU A CA 1
ATOM 716 C C . GLU A 1 91 ? 5.377 -4.372 -27.905 1.00 85.38 91 GLU A C 1
ATOM 718 O O . GLU A 1 91 ? 4.512 -4.309 -27.008 1.00 85.38 91 GLU A O 1
ATOM 723 N N . LEU A 1 92 ? 6.360 -3.479 -28.019 1.00 85.25 92 LEU A N 1
ATOM 724 C CA . LEU A 1 92 ? 6.545 -2.317 -27.160 1.00 85.25 92 LEU A CA 1
ATOM 725 C C . LEU A 1 92 ? 6.894 -1.102 -28.024 1.00 85.25 92 LEU A C 1
ATOM 727 O O . LEU A 1 92 ? 7.958 -1.061 -28.628 1.00 85.25 92 LEU A O 1
ATOM 731 N N . ASP A 1 93 ? 6.009 -0.106 -28.063 1.00 82.62 93 ASP A N 1
ATOM 732 C CA . ASP A 1 93 ? 6.226 1.123 -28.843 1.00 82.62 93 ASP A CA 1
ATOM 733 C C . ASP A 1 93 ? 6.812 2.271 -28.023 1.00 82.62 93 ASP A C 1
ATOM 735 O O . ASP A 1 93 ? 7.494 3.145 -28.558 1.00 82.62 93 ASP A O 1
ATOM 739 N N . VAL A 1 94 ? 6.511 2.295 -26.725 1.00 84.56 94 VAL A N 1
ATOM 740 C CA . VAL A 1 94 ? 6.844 3.392 -25.817 1.00 84.56 94 VAL A CA 1
ATOM 741 C C . VAL A 1 94 ? 7.456 2.821 -24.549 1.00 84.56 94 VAL A C 1
ATOM 743 O O . VAL A 1 94 ? 6.915 1.886 -23.962 1.00 84.56 94 VAL A O 1
ATOM 746 N N . VAL A 1 95 ? 8.561 3.420 -24.121 1.00 84.81 95 VAL A N 1
ATOM 747 C CA . VAL A 1 95 ? 9.248 3.119 -22.866 1.00 84.81 95 VAL A CA 1
ATOM 748 C C . VAL A 1 95 ? 9.046 4.275 -21.903 1.00 84.81 95 VAL A C 1
ATOM 750 O O . VAL A 1 95 ? 9.214 5.442 -22.260 1.00 84.81 95 VAL A O 1
ATOM 753 N N . GLU A 1 96 ? 8.696 3.944 -20.667 1.00 84.75 96 GLU A N 1
ATOM 754 C CA . GLU A 1 96 ? 8.572 4.922 -19.587 1.00 84.75 96 GLU A CA 1
ATOM 755 C C . GLU A 1 96 ? 9.911 5.080 -18.855 1.00 84.75 96 GLU A C 1
ATOM 757 O O . GLU A 1 96 ? 10.393 4.144 -18.219 1.00 84.75 96 GLU A O 1
ATOM 762 N N . VAL A 1 97 ? 10.528 6.254 -18.934 1.00 79.38 97 VAL A N 1
ATOM 763 C CA . VAL A 1 97 ? 11.804 6.552 -18.276 1.00 79.38 97 VAL A CA 1
ATOM 764 C C . VAL A 1 97 ? 11.548 7.457 -17.068 1.00 79.38 97 VAL A C 1
ATOM 766 O O . VAL A 1 97 ? 10.916 8.504 -17.224 1.00 79.38 97 VAL A O 1
ATOM 769 N N . PRO A 1 98 ? 12.003 7.092 -15.855 1.00 72.62 98 PRO A N 1
ATOM 770 C CA . PRO A 1 98 ? 11.895 7.976 -14.700 1.00 72.62 98 PRO A CA 1
ATOM 771 C C . PRO A 1 98 ? 12.741 9.234 -14.934 1.00 72.62 98 PRO A C 1
ATOM 773 O O . PRO A 1 98 ? 13.952 9.149 -15.132 1.00 72.62 98 PRO A O 1
ATOM 776 N N . ASP A 1 99 ? 12.093 10.400 -14.939 1.00 67.75 99 ASP A N 1
ATOM 777 C CA . ASP A 1 99 ? 12.735 11.694 -15.180 1.00 67.75 99 ASP A CA 1
ATOM 778 C C . ASP A 1 99 ? 12.603 12.589 -13.946 1.00 67.75 99 ASP A C 1
ATOM 780 O O . ASP A 1 99 ? 11.703 13.423 -13.819 1.00 67.75 99 ASP A O 1
ATOM 784 N N . GLU A 1 100 ? 13.510 12.387 -12.992 1.00 64.56 100 GLU A N 1
ATOM 785 C CA . GLU A 1 100 ? 13.499 13.113 -11.720 1.00 64.56 100 GLU A CA 1
ATOM 786 C C . GLU A 1 100 ? 13.780 14.619 -11.905 1.00 64.56 100 GLU A C 1
ATOM 788 O O . GLU A 1 100 ? 13.266 15.441 -11.135 1.00 64.56 100 GLU A O 1
ATOM 793 N N . ASN A 1 101 ? 14.495 15.001 -12.975 1.00 60.44 101 ASN A N 1
ATOM 794 C CA . ASN A 1 101 ? 15.019 16.356 -13.205 1.00 60.44 101 ASN A CA 1
ATOM 795 C C . ASN A 1 101 ? 14.477 17.070 -14.461 1.00 60.44 101 ASN A C 1
ATOM 797 O O . ASN A 1 101 ? 14.921 18.177 -14.755 1.00 60.44 101 ASN A O 1
ATOM 801 N N . ARG A 1 102 ? 13.515 16.491 -15.194 1.00 60.22 102 ARG A N 1
ATOM 802 C CA . ARG A 1 102 ? 13.039 16.986 -16.509 1.00 60.22 102 ARG A CA 1
ATOM 803 C C . ARG A 1 102 ? 14.148 17.141 -17.559 1.00 60.22 102 ARG A C 1
ATOM 805 O O . ARG A 1 102 ? 14.007 17.923 -18.500 1.00 60.22 102 ARG A O 1
ATOM 812 N N . ALA A 1 103 ? 15.245 16.402 -17.414 1.00 59.88 103 ALA A N 1
ATOM 813 C CA . ALA A 1 103 ? 16.379 16.496 -18.331 1.00 59.88 103 ALA A CA 1
ATOM 814 C C . ALA A 1 103 ? 16.005 15.982 -19.732 1.00 59.88 103 ALA A C 1
ATOM 816 O O . ALA A 1 103 ? 16.465 16.524 -20.737 1.00 59.88 103 ALA A O 1
ATOM 817 N N . TYR A 1 104 ? 15.107 14.995 -19.804 1.00 58.09 104 TYR A N 1
ATOM 818 C CA . TYR A 1 104 ? 14.683 14.392 -21.068 1.00 58.09 104 TYR A CA 1
ATOM 819 C C . TYR A 1 104 ? 13.622 15.230 -21.795 1.00 58.09 104 TYR A C 1
ATOM 821 O O . TYR A 1 104 ? 13.556 15.205 -23.021 1.00 58.09 104 TYR A O 1
ATOM 829 N N . HIS A 1 105 ? 12.830 16.025 -21.066 1.00 57.72 105 HIS A N 1
ATOM 830 C CA . HIS A 1 105 ? 11.772 16.861 -21.645 1.00 57.72 105 HIS A CA 1
ATOM 831 C C . HIS A 1 105 ? 12.274 18.063 -22.461 1.00 57.72 105 HIS A C 1
ATOM 833 O O . HIS A 1 105 ? 11.563 18.501 -23.363 1.00 57.72 105 HIS A O 1
ATOM 839 N N . ASN A 1 106 ? 13.459 18.601 -22.153 1.00 52.59 106 ASN A N 1
ATOM 840 C CA . ASN A 1 106 ? 13.934 19.854 -22.753 1.00 52.59 106 ASN A CA 1
ATOM 841 C C . ASN A 1 106 ? 14.983 19.684 -23.850 1.00 52.59 106 ASN A C 1
ATOM 843 O O . ASN A 1 106 ? 15.193 20.632 -24.602 1.00 52.59 106 ASN A O 1
ATOM 847 N N . ILE A 1 107 ? 15.657 18.535 -23.933 1.00 51.78 107 ILE A N 1
ATOM 848 C CA . ILE A 1 107 ? 16.830 18.429 -24.804 1.00 51.78 107 ILE A CA 1
ATOM 849 C C . ILE A 1 107 ? 16.573 17.483 -25.979 1.00 51.78 107 ILE A C 1
ATOM 851 O O . ILE A 1 107 ? 16.991 17.832 -27.076 1.00 51.78 107 ILE A O 1
ATOM 855 N N . MET A 1 108 ? 15.896 16.326 -25.842 1.00 52.72 108 MET A N 1
ATOM 856 C CA . MET A 1 108 ? 16.024 15.284 -26.889 1.00 52.72 108 MET A CA 1
ATOM 857 C C . MET A 1 108 ? 14.784 14.402 -27.104 1.00 52.72 108 MET A C 1
ATOM 859 O O . MET A 1 108 ? 14.600 13.424 -26.386 1.00 52.72 108 MET A O 1
ATOM 863 N N . PRO A 1 109 ? 13.974 14.663 -28.149 1.00 52.19 109 PRO A N 1
ATOM 864 C CA . PRO A 1 109 ? 12.983 13.703 -28.637 1.00 52.19 109 PRO A CA 1
ATOM 865 C C . PRO A 1 109 ? 13.587 12.553 -29.472 1.00 52.19 109 PRO A C 1
ATOM 867 O O . PRO A 1 109 ? 12.873 11.591 -29.743 1.00 52.19 109 PRO A O 1
ATOM 870 N N . TYR A 1 110 ? 14.866 12.639 -29.878 1.00 51.03 110 TYR A N 1
ATOM 871 C CA . TYR A 1 110 ? 15.491 11.702 -30.832 1.00 51.03 110 TYR A CA 1
ATOM 872 C C . TYR A 1 110 ? 16.911 11.220 -30.492 1.00 51.03 110 TYR A C 1
ATOM 874 O O . TYR A 1 110 ? 17.420 10.376 -31.224 1.00 51.03 110 TYR A O 1
ATOM 882 N N . GLU A 1 111 ? 17.569 11.712 -29.437 1.00 50.28 111 GLU A N 1
ATOM 883 C CA . GLU A 1 111 ? 18.812 11.052 -29.007 1.00 50.28 111 GLU A CA 1
ATOM 884 C C . GLU A 1 111 ? 18.488 9.795 -28.218 1.00 50.28 111 GLU A C 1
ATOM 886 O O . GLU A 1 111 ? 17.459 9.702 -27.552 1.00 50.28 111 GLU A O 1
ATOM 891 N N . GLU A 1 112 ? 19.385 8.826 -28.331 1.00 54.44 112 GLU A N 1
ATOM 892 C CA . GLU A 1 112 ? 19.368 7.556 -27.636 1.00 54.44 112 GLU A CA 1
ATOM 893 C C . GLU A 1 112 ? 19.983 7.771 -26.245 1.00 54.44 112 GLU A C 1
ATOM 895 O O . GLU A 1 112 ? 21.212 7.806 -26.133 1.00 54.44 112 GLU A O 1
ATOM 900 N N . PRO A 1 113 ? 19.208 7.904 -25.142 1.00 56.53 113 PRO A N 1
ATOM 901 C CA . PRO A 1 113 ? 19.792 7.693 -23.832 1.00 56.53 113 PRO A CA 1
ATOM 902 C C . PRO A 1 113 ? 20.518 6.346 -23.883 1.00 56.53 113 PRO A C 1
ATOM 904 O O . PRO A 1 113 ? 19.901 5.369 -24.326 1.00 56.53 113 PRO A O 1
ATOM 907 N N . PRO A 1 114 ? 21.778 6.251 -23.426 1.00 55.72 114 PRO A N 1
ATOM 908 C CA . PRO A 1 114 ? 22.616 5.062 -23.610 1.00 55.72 114 PRO A CA 1
ATOM 909 C C . PRO A 1 114 ? 22.063 3.760 -22.991 1.00 55.72 114 PRO A C 1
ATOM 911 O O . PRO A 1 114 ? 22.724 2.735 -23.036 1.00 55.72 114 PRO A O 1
ATOM 914 N N . ASN A 1 115 ? 20.842 3.768 -22.441 1.00 69.19 115 ASN A N 1
ATOM 915 C CA . ASN A 1 115 ? 20.163 2.635 -21.821 1.00 69.19 115 ASN A CA 1
ATOM 916 C C . ASN A 1 115 ? 18.659 2.499 -22.175 1.00 69.19 115 ASN A C 1
ATOM 918 O O . ASN A 1 11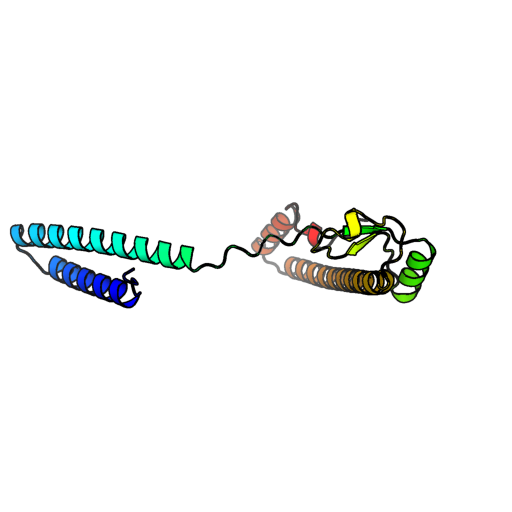5 ? 17.961 1.748 -21.489 1.00 69.19 115 ASN A O 1
ATOM 922 N N . VAL A 1 116 ? 18.115 3.180 -23.201 1.00 75.81 116 VAL A N 1
ATOM 923 C CA . VAL A 1 116 ? 16.673 3.036 -23.550 1.00 75.81 116 VAL A CA 1
ATOM 924 C C . VAL A 1 116 ? 16.322 1.600 -23.904 1.00 75.81 116 VAL A C 1
ATOM 926 O O . VAL A 1 116 ? 15.303 1.090 -23.452 1.00 75.81 116 VAL A O 1
ATOM 929 N N . GLU A 1 117 ? 17.181 0.925 -24.660 1.00 75.25 117 GLU A N 1
ATOM 930 C CA . GLU A 1 117 ? 16.953 -0.456 -25.076 1.00 75.25 117 GLU A CA 1
ATOM 931 C C . GLU A 1 117 ? 16.973 -1.425 -23.878 1.00 75.25 117 GLU A C 1
ATOM 933 O O . GLU A 1 117 ? 16.095 -2.275 -23.748 1.00 75.25 117 GLU A O 1
ATOM 938 N N . ALA A 1 118 ? 17.882 -1.232 -22.916 1.00 79.94 118 ALA A N 1
ATOM 939 C CA . ALA A 1 118 ? 17.897 -2.006 -21.671 1.00 79.94 118 ALA A CA 1
ATOM 940 C C . ALA A 1 118 ? 16.619 -1.793 -20.832 1.00 79.94 118 ALA A C 1
ATOM 942 O O . ALA A 1 118 ? 16.066 -2.742 -20.264 1.00 79.94 118 ALA A O 1
ATOM 943 N N . LEU A 1 119 ? 16.112 -0.557 -20.776 1.00 83.19 119 LEU A N 1
ATOM 944 C CA . LEU A 1 119 ? 14.839 -0.244 -20.120 1.00 83.19 119 LEU A CA 1
ATOM 945 C C . LEU A 1 119 ? 13.647 -0.837 -20.879 1.00 83.19 119 LEU A C 1
ATOM 947 O O . LEU A 1 119 ? 12.729 -1.362 -20.244 1.00 83.19 119 LEU A O 1
ATOM 951 N N . ALA A 1 120 ? 13.688 -0.816 -22.211 1.00 84.56 120 ALA A N 1
ATOM 952 C CA . ALA A 1 120 ? 12.697 -1.440 -23.076 1.00 84.56 120 ALA A CA 1
ATOM 953 C C . ALA A 1 120 ? 12.611 -2.945 -22.814 1.00 84.56 120 ALA A C 1
ATOM 955 O O . ALA A 1 120 ? 11.524 -3.453 -22.549 1.00 84.56 120 ALA A O 1
ATOM 956 N N . PHE A 1 121 ? 13.751 -3.643 -22.775 1.00 85.75 121 PHE A N 1
ATOM 957 C CA . PHE A 1 121 ? 13.808 -5.064 -22.432 1.00 85.75 121 PHE A CA 1
ATOM 958 C C . PHE A 1 121 ? 13.215 -5.340 -21.051 1.00 85.75 121 PHE A C 1
ATOM 960 O O . PHE A 1 121 ? 12.387 -6.238 -20.895 1.00 85.75 121 PHE A O 1
ATOM 967 N N . LYS A 1 122 ? 13.576 -4.541 -20.040 1.00 85.69 122 LYS A N 1
ATOM 968 C CA . LYS A 1 122 ? 13.050 -4.706 -18.679 1.00 85.69 122 LYS A CA 1
ATOM 969 C C . LYS A 1 122 ? 11.530 -4.516 -18.620 1.00 85.69 122 LYS A C 1
ATOM 971 O O . LYS A 1 122 ? 10.843 -5.274 -17.933 1.00 85.69 122 LYS A O 1
ATOM 976 N N . GLN A 1 123 ? 10.994 -3.528 -19.336 1.00 86.62 123 GLN A N 1
ATOM 977 C CA . GLN A 1 123 ? 9.551 -3.279 -19.393 1.00 86.62 123 GLN A CA 1
ATOM 978 C C . GLN A 1 123 ? 8.809 -4.341 -20.198 1.00 86.62 123 GLN A C 1
ATOM 980 O O . GLN A 1 123 ? 7.757 -4.799 -19.753 1.00 86.62 123 GLN A O 1
ATOM 985 N N . ALA A 1 124 ? 9.368 -4.787 -21.320 1.00 86.56 124 ALA A N 1
ATOM 986 C CA . ALA A 1 124 ? 8.817 -5.870 -22.123 1.00 86.56 124 ALA A CA 1
ATOM 987 C C . ALA A 1 124 ? 8.756 -7.182 -21.325 1.00 86.56 124 ALA A C 1
ATOM 989 O O . ALA A 1 124 ? 7.708 -7.823 -21.279 1.00 86.56 124 ALA A O 1
ATOM 990 N N . MET A 1 125 ? 9.817 -7.523 -20.585 1.00 85.56 125 MET A N 1
ATOM 991 C CA . MET A 1 125 ? 9.834 -8.683 -19.684 1.00 85.56 125 MET A CA 1
ATOM 992 C C . MET A 1 125 ? 8.803 -8.564 -18.560 1.00 85.56 125 MET A C 1
ATOM 994 O O . MET A 1 125 ? 8.097 -9.525 -18.263 1.00 85.56 125 MET A O 1
ATOM 998 N N . LYS A 1 126 ? 8.658 -7.377 -17.958 1.00 87.06 126 LYS A N 1
ATOM 999 C CA . LYS A 1 126 ? 7.623 -7.136 -16.944 1.00 87.06 126 LYS A CA 1
ATOM 1000 C C . LYS A 1 126 ? 6.214 -7.275 -17.531 1.00 87.06 126 LYS A C 1
ATOM 1002 O O . LYS A 1 126 ? 5.344 -7.862 -16.896 1.00 87.06 126 LYS A O 1
ATOM 1007 N N . LYS A 1 127 ? 5.985 -6.763 -18.744 1.00 85.56 127 LYS A N 1
ATOM 1008 C CA . LYS A 1 127 ? 4.708 -6.887 -19.459 1.00 85.56 127 LYS A CA 1
ATOM 1009 C C . LYS A 1 127 ? 4.396 -8.351 -19.770 1.00 85.56 127 LYS A C 1
ATOM 1011 O O . LYS A 1 127 ? 3.281 -8.778 -19.495 1.00 85.56 127 LYS A O 1
ATOM 1016 N N . LYS A 1 128 ? 5.382 -9.124 -20.233 1.00 86.38 128 LYS A N 1
ATOM 1017 C CA . LYS A 1 128 ? 5.260 -10.572 -20.444 1.00 86.38 128 LYS A CA 1
ATOM 1018 C C . LYS A 1 128 ? 4.897 -11.310 -19.157 1.00 86.38 128 LYS A C 1
ATOM 1020 O O . LYS A 1 128 ? 3.890 -12.005 -19.125 1.00 86.38 128 LYS A O 1
ATOM 1025 N N . ALA A 1 129 ? 5.652 -11.092 -18.080 1.00 85.12 129 ALA A N 1
ATOM 1026 C CA . ALA A 1 129 ? 5.387 -11.721 -16.787 1.00 85.12 129 ALA A CA 1
ATOM 1027 C C . ALA A 1 129 ? 3.983 -11.380 -16.260 1.00 85.12 129 ALA A C 1
ATOM 1029 O O . ALA A 1 129 ? 3.283 -12.244 -15.739 1.00 85.12 129 ALA A O 1
ATOM 1030 N N . ASN A 1 130 ? 3.534 -10.135 -16.445 1.00 83.69 130 ASN A N 1
ATOM 1031 C CA . ASN A 1 130 ? 2.180 -9.730 -16.082 1.00 83.69 13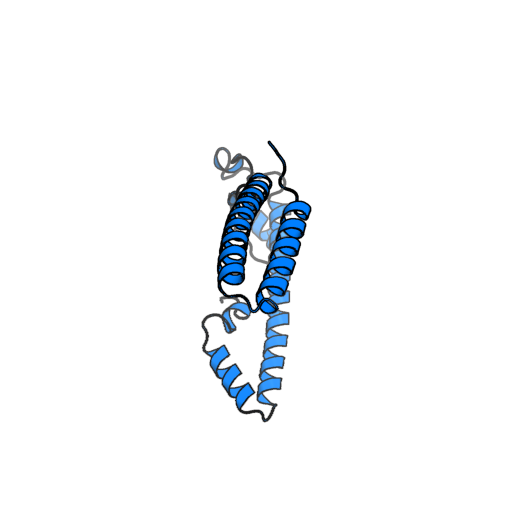0 ASN A CA 1
ATOM 1032 C C . ASN A 1 130 ? 1.115 -10.422 -16.943 1.00 83.69 130 ASN A C 1
ATOM 1034 O O . ASN A 1 130 ? 0.090 -10.826 -16.405 1.00 83.69 130 ASN A O 1
ATOM 1038 N N . GLN A 1 131 ? 1.340 -10.571 -18.250 1.00 83.44 131 GLN A N 1
ATOM 1039 C CA . GLN A 1 131 ? 0.427 -11.292 -19.143 1.00 83.44 131 GLN A CA 1
ATOM 1040 C C . GLN A 1 131 ? 0.339 -12.779 -18.775 1.00 83.44 131 GLN A C 1
ATOM 1042 O O . GLN A 1 131 ? -0.757 -13.328 -18.704 1.00 83.44 131 GLN A O 1
ATOM 1047 N N . GLU A 1 132 ? 1.470 -13.419 -18.477 1.00 84.44 132 GLU A N 1
ATOM 1048 C CA . GLU A 1 132 ? 1.523 -14.816 -18.031 1.00 84.44 132 GLU A CA 1
ATOM 1049 C C . GLU A 1 132 ? 0.834 -15.000 -16.670 1.00 84.44 132 GLU A C 1
ATOM 1051 O O . GLU A 1 132 ? 0.023 -15.911 -16.505 1.00 84.44 132 GLU A O 1
ATOM 1056 N N . ALA A 1 133 ? 1.078 -14.098 -15.715 1.00 81.25 133 ALA A N 1
ATOM 1057 C CA . ALA A 1 133 ? 0.406 -14.107 -14.418 1.00 81.25 133 ALA A CA 1
ATOM 1058 C C . ALA A 1 133 ? -1.108 -13.883 -14.555 1.00 81.25 133 ALA A C 1
ATOM 1060 O O . ALA A 1 133 ? -1.897 -14.565 -13.905 1.00 81.25 133 ALA A O 1
ATOM 1061 N N . GLN A 1 134 ? -1.535 -12.969 -15.431 1.00 81.06 134 GLN A N 1
ATOM 1062 C CA . GLN A 1 134 ? -2.951 -12.752 -15.732 1.00 81.06 134 GLN A CA 1
ATOM 1063 C C . GLN A 1 134 ? -3.591 -13.990 -16.362 1.00 81.06 134 GLN A C 1
ATOM 1065 O O . GLN A 1 134 ? -4.681 -14.377 -15.949 1.00 81.06 134 GLN A O 1
ATOM 1070 N N . ALA A 1 135 ? -2.913 -14.648 -17.305 1.00 80.25 135 ALA A N 1
ATOM 1071 C CA . ALA A 1 135 ? -3.399 -15.884 -17.908 1.00 80.25 135 ALA A CA 1
ATOM 1072 C C . ALA A 1 135 ? -3.530 -17.009 -16.866 1.00 80.25 135 ALA A C 1
ATOM 1074 O O . ALA A 1 135 ? -4.559 -17.682 -16.808 1.00 80.25 135 ALA A O 1
ATOM 1075 N N . ALA A 1 136 ? -2.535 -17.176 -15.989 1.00 80.25 136 ALA A N 1
ATOM 1076 C CA . ALA A 1 136 ? -2.585 -18.153 -14.903 1.00 80.25 136 ALA A CA 1
ATOM 1077 C C . ALA A 1 136 ? -3.732 -17.861 -13.918 1.00 80.25 136 ALA A C 1
ATOM 1079 O O . ALA A 1 136 ? -4.488 -18.767 -13.560 1.00 80.25 136 ALA A O 1
ATOM 1080 N N . ASN A 1 137 ? -3.913 -16.594 -13.537 1.00 80.69 137 ASN A N 1
ATOM 1081 C CA . ASN A 1 137 ? -5.007 -16.162 -12.669 1.00 80.69 137 ASN A CA 1
ATOM 1082 C C . ASN A 1 137 ? -6.375 -16.369 -13.329 1.00 80.69 137 ASN A C 1
ATOM 1084 O O . ASN A 1 137 ? -7.307 -16.803 -12.659 1.00 80.69 137 ASN A O 1
ATOM 1088 N N . ALA A 1 138 ? -6.504 -16.126 -14.636 1.00 79.69 138 ALA A N 1
ATOM 1089 C CA . ALA A 1 138 ? -7.743 -16.370 -15.371 1.00 79.69 138 ALA A CA 1
ATOM 1090 C C . ALA A 1 138 ? -8.127 -17.859 -15.361 1.00 79.69 138 ALA A C 1
ATOM 1092 O O . ALA A 1 138 ? -9.294 -18.189 -15.156 1.00 79.69 138 ALA A O 1
ATOM 1093 N N . VAL A 1 139 ? -7.151 -18.765 -15.499 1.00 83.75 139 VAL A N 1
ATOM 1094 C CA . VAL A 1 139 ? -7.386 -20.216 -15.389 1.00 83.75 139 VAL A CA 1
ATOM 1095 C C . VAL A 1 139 ? -7.808 -20.607 -13.971 1.00 83.75 139 VAL A C 1
ATOM 1097 O O . VAL A 1 139 ? -8.719 -21.417 -13.805 1.00 83.75 139 VAL A O 1
ATOM 1100 N N . GLN A 1 140 ? -7.173 -20.048 -12.937 1.00 81.69 140 GLN A N 1
ATOM 1101 C CA . GLN A 1 140 ? -7.563 -20.310 -11.547 1.00 81.69 140 GLN A CA 1
ATOM 1102 C C . GLN A 1 140 ? -8.966 -19.780 -11.236 1.00 81.69 140 GLN A C 1
ATOM 1104 O O . GLN A 1 140 ? -9.749 -20.478 -10.595 1.00 81.69 140 GLN A O 1
ATOM 1109 N N . LEU A 1 141 ? -9.307 -18.592 -11.740 1.00 80.75 141 LEU A N 1
ATOM 1110 C CA . LEU A 1 141 ? -10.636 -18.011 -11.587 1.00 80.75 141 LEU A CA 1
ATOM 1111 C C . LEU A 1 141 ? -11.696 -18.867 -12.286 1.00 80.75 141 LEU A C 1
ATOM 1113 O O . LEU A 1 141 ? -12.723 -19.157 -11.683 1.00 80.75 141 LEU A O 1
ATOM 1117 N N . ALA A 1 142 ? -11.432 -19.329 -13.513 1.00 82.50 142 ALA A N 1
ATOM 1118 C CA . ALA A 1 142 ? -12.335 -20.228 -14.230 1.00 82.50 142 ALA A CA 1
ATOM 1119 C C . ALA A 1 142 ? -12.584 -21.524 -13.439 1.00 82.50 142 ALA A C 1
ATOM 1121 O O . ALA A 1 142 ? -13.732 -21.890 -13.209 1.00 82.50 142 ALA A O 1
ATOM 1122 N N . LYS A 1 143 ? -11.526 -22.153 -12.909 1.00 84.38 143 LYS A N 1
ATOM 1123 C CA . LYS A 1 143 ? -11.657 -23.343 -12.050 1.00 84.38 143 LYS A CA 1
ATOM 1124 C C . LYS A 1 143 ? -12.453 -23.070 -10.772 1.00 84.38 143 LYS A C 1
ATOM 1126 O O . LYS A 1 143 ? -13.219 -23.928 -10.345 1.00 84.38 143 LYS A O 1
ATOM 1131 N N . ALA A 1 144 ? -12.271 -21.906 -10.150 1.00 82.31 144 ALA A N 1
ATOM 1132 C CA . ALA A 1 144 ? -13.025 -21.520 -8.961 1.00 82.31 144 ALA A CA 1
ATOM 1133 C C . ALA A 1 144 ? -14.514 -21.303 -9.279 1.00 82.31 144 ALA A C 1
ATOM 1135 O O . ALA A 1 144 ? -15.367 -21.750 -8.518 1.00 82.31 144 ALA A O 1
ATOM 1136 N N . ILE A 1 145 ? -14.825 -20.682 -10.421 1.00 80.75 145 ILE A N 1
ATOM 1137 C CA . ILE A 1 145 ? -16.199 -20.514 -10.914 1.00 80.75 145 ILE A CA 1
ATOM 1138 C C . ILE A 1 145 ? -16.842 -21.883 -11.175 1.00 80.75 145 ILE A C 1
ATOM 1140 O O . ILE A 1 145 ? -17.951 -22.132 -10.707 1.00 80.75 145 ILE A O 1
ATOM 1144 N N . ASP A 1 146 ? -16.136 -22.793 -11.848 1.00 84.56 146 ASP A N 1
ATOM 1145 C CA . ASP A 1 146 ? -16.628 -24.149 -12.116 1.00 84.56 146 ASP A CA 1
ATOM 1146 C C . ASP A 1 146 ? -16.861 -24.938 -10.819 1.00 84.56 146 ASP A C 1
ATOM 1148 O O . ASP A 1 146 ? -17.886 -25.604 -10.673 1.00 84.56 146 ASP A O 1
ATOM 1152 N N . ALA A 1 147 ? -15.961 -24.814 -9.838 1.00 82.88 147 ALA A N 1
ATOM 1153 C CA . ALA A 1 147 ? -16.124 -25.430 -8.524 1.00 82.88 147 ALA A CA 1
ATOM 1154 C C . ALA A 1 147 ? -17.340 -24.871 -7.766 1.00 82.88 147 ALA A C 1
ATOM 1156 O O . ALA A 1 147 ? -18.086 -25.641 -7.165 1.00 82.88 147 ALA A O 1
ATOM 1157 N N . ILE A 1 148 ? -17.585 -23.556 -7.823 1.00 76.75 148 ILE A N 1
ATOM 1158 C CA . ILE A 1 148 ? -18.773 -22.931 -7.219 1.00 76.75 148 ILE A CA 1
ATOM 1159 C C . ILE A 1 148 ? -20.054 -23.388 -7.928 1.00 76.75 148 ILE A C 1
ATOM 1161 O O . ILE A 1 148 ? -21.051 -23.667 -7.267 1.00 76.75 148 ILE A O 1
ATOM 1165 N N . ASN A 1 149 ? -20.031 -23.527 -9.254 1.00 76.06 149 ASN A N 1
ATOM 1166 C CA . ASN A 1 149 ? -21.174 -24.031 -10.017 1.00 76.06 149 ASN A CA 1
ATOM 1167 C C . ASN A 1 149 ? -21.473 -25.510 -9.726 1.00 76.06 149 ASN A C 1
ATOM 1169 O O . ASN A 1 149 ? -22.642 -25.906 -9.717 1.00 76.06 149 ASN A O 1
ATOM 1173 N N . ALA A 1 150 ? -20.436 -26.311 -9.464 1.00 81.75 150 ALA A N 1
ATOM 1174 C CA . ALA A 1 150 ? -20.558 -27.715 -9.078 1.00 81.75 150 ALA A CA 1
ATOM 1175 C C . ALA A 1 150 ? -21.057 -27.908 -7.634 1.00 81.75 150 ALA A C 1
ATOM 1177 O O . ALA A 1 150 ? -21.616 -28.958 -7.320 1.00 81.75 150 ALA A O 1
ATOM 1178 N N . LEU A 1 151 ? -20.886 -26.914 -6.755 1.00 77.62 151 LEU A N 1
ATOM 1179 C CA . LEU A 1 151 ? -21.484 -26.931 -5.421 1.00 77.62 151 LEU A CA 1
ATOM 1180 C C . LEU A 1 151 ? -22.998 -26.730 -5.533 1.00 77.62 151 LEU A C 1
ATOM 1182 O O . LEU A 1 151 ? -23.473 -25.769 -6.137 1.00 77.62 151 LEU A O 1
ATOM 1186 N N . ASP A 1 152 ? -23.778 -27.598 -4.894 1.00 76.12 152 ASP A N 1
ATOM 1187 C CA . ASP A 1 152 ? -25.239 -27.473 -4.852 1.00 76.12 152 ASP A CA 1
ATOM 1188 C C . ASP A 1 152 ? -25.694 -26.480 -3.765 1.00 76.12 152 ASP A C 1
ATOM 1190 O O . ASP A 1 152 ? -26.561 -26.750 -2.940 1.00 76.12 152 ASP A O 1
ATOM 1194 N N . ASN A 1 153 ? -25.033 -25.317 -3.727 1.00 82.38 153 ASN A N 1
ATOM 1195 C CA . ASN A 1 153 ? -25.322 -24.229 -2.803 1.00 82.38 153 ASN A CA 1
ATOM 1196 C C . ASN A 1 153 ? -25.948 -23.044 -3.573 1.00 82.38 153 ASN A C 1
ATOM 1198 O O . ASN A 1 153 ? -25.243 -22.371 -4.335 1.00 82.38 153 ASN A O 1
ATOM 1202 N N . PRO A 1 154 ? -27.251 -22.766 -3.384 1.00 78.50 154 PRO A N 1
ATOM 1203 C CA . PRO A 1 154 ? -27.951 -21.706 -4.107 1.00 78.50 154 PRO A CA 1
ATOM 1204 C C . PRO A 1 154 ? -27.452 -20.298 -3.747 1.00 78.50 154 PRO A C 1
ATOM 1206 O O . PRO A 1 154 ? -27.411 -19.432 -4.622 1.00 78.50 154 PRO A O 1
ATOM 1209 N N . ASP A 1 155 ? -26.997 -20.073 -2.511 1.00 80.75 155 ASP A N 1
ATOM 1210 C CA . ASP A 1 155 ? -26.493 -18.767 -2.069 1.00 80.75 155 ASP A CA 1
ATOM 1211 C C . ASP A 1 155 ? -25.153 -18.432 -2.735 1.00 80.75 155 ASP A C 1
ATOM 1213 O O . ASP A 1 155 ? -24.924 -17.299 -3.164 1.00 80.75 155 ASP A O 1
ATOM 1217 N N . ALA A 1 156 ? -24.282 -19.435 -2.893 1.00 73.69 156 ALA A N 1
ATOM 1218 C CA . ALA A 1 156 ? -22.998 -19.278 -3.574 1.00 73.69 156 ALA A CA 1
ATOM 1219 C C . ALA A 1 156 ? -23.179 -18.978 -5.074 1.00 73.69 156 ALA A C 1
ATOM 1221 O O . ALA A 1 156 ? -22.496 -18.111 -5.623 1.00 73.69 156 ALA A O 1
ATOM 1222 N N . LYS A 1 157 ? -24.149 -19.635 -5.725 1.00 76.94 157 LYS A N 1
ATOM 1223 C CA . LYS A 1 157 ? -24.510 -19.382 -7.130 1.00 76.94 157 LYS A CA 1
ATOM 1224 C C . LYS A 1 157 ? -25.087 -17.976 -7.327 1.00 76.94 157 LYS A C 1
ATOM 1226 O O . LYS A 1 157 ? -24.680 -17.276 -8.252 1.00 76.94 157 LYS A O 1
ATOM 1231 N N . ALA A 1 158 ? -25.959 -17.521 -6.425 1.00 79.44 158 ALA A N 1
ATOM 1232 C CA . ALA A 1 158 ? -26.536 -16.176 -6.479 1.00 79.44 158 ALA A CA 1
ATOM 1233 C C . ALA A 1 158 ? -25.484 -15.067 -6.273 1.00 79.44 158 ALA A C 1
ATOM 1235 O O . ALA A 1 158 ? -25.517 -14.037 -6.952 1.00 79.44 158 ALA A O 1
ATOM 1236 N N . GLN A 1 159 ? -24.521 -15.274 -5.368 1.00 77.56 159 GLN A N 1
ATOM 1237 C CA . GLN A 1 159 ? -23.409 -14.340 -5.161 1.00 77.56 159 GLN A CA 1
ATOM 1238 C C . GLN A 1 159 ? -22.470 -14.282 -6.370 1.00 77.56 159 GLN A C 1
ATOM 1240 O O . GLN A 1 159 ? -22.049 -13.191 -6.755 1.00 77.56 159 GLN A O 1
ATOM 1245 N N . LEU A 1 160 ? -22.193 -15.425 -7.005 1.00 75.06 160 LEU A N 1
ATOM 1246 C CA . LEU A 1 160 ? -21.393 -15.490 -8.226 1.00 75.06 160 LEU A CA 1
ATOM 1247 C C . LEU A 1 160 ? -22.085 -14.777 -9.394 1.00 75.06 160 LEU A C 1
ATOM 1249 O O . LEU A 1 160 ? -21.450 -13.981 -10.080 1.00 75.06 160 LEU A O 1
ATOM 1253 N N . GLU A 1 161 ? -23.391 -14.977 -9.582 1.00 78.19 161 GLU A N 1
ATOM 1254 C CA . GLU A 1 161 ? -24.158 -14.286 -10.626 1.00 78.19 161 GLU A CA 1
ATOM 1255 C C . GLU A 1 161 ? -24.186 -12.763 -10.408 1.00 78.19 161 GLU A C 1
ATOM 1257 O O . GLU A 1 161 ? -24.087 -11.985 -11.361 1.00 78.19 161 GLU A O 1
ATOM 1262 N N . LYS A 1 162 ? -24.277 -12.321 -9.148 1.00 81.38 162 LYS A N 1
ATOM 1263 C CA . LYS A 1 162 ? -24.189 -10.902 -8.792 1.00 81.38 162 LYS A CA 1
ATOM 1264 C C . LYS A 1 162 ? -22.797 -10.339 -9.084 1.00 81.38 162 LYS A C 1
ATOM 1266 O O . LYS A 1 162 ? -22.705 -9.290 -9.715 1.00 81.38 162 LYS A O 1
ATOM 1271 N N . ALA A 1 163 ? -21.739 -11.050 -8.695 1.00 77.31 163 ALA A N 1
ATOM 1272 C CA . ALA A 1 163 ? -20.358 -10.646 -8.948 1.00 77.31 163 ALA A CA 1
ATOM 1273 C C . ALA A 1 163 ? -20.044 -10.587 -10.454 1.00 77.31 163 ALA A C 1
ATOM 1275 O O . ALA A 1 163 ? -19.432 -9.631 -10.918 1.00 77.31 163 ALA A O 1
ATOM 1276 N N . MET A 1 164 ? -20.547 -11.536 -11.252 1.00 73.88 164 MET A N 1
ATOM 1277 C CA . MET A 1 164 ? -20.388 -11.533 -12.713 1.00 73.88 164 MET A CA 1
ATOM 1278 C C . MET A 1 164 ? -21.030 -10.322 -13.406 1.00 73.88 164 MET A C 1
ATOM 1280 O O . MET A 1 164 ? -20.596 -9.951 -14.497 1.00 73.88 164 MET A O 1
ATOM 1284 N N . LYS A 1 165 ? -22.046 -9.702 -12.794 1.00 80.06 165 LYS A N 1
ATOM 1285 C CA . LYS A 1 165 ? -22.712 -8.496 -13.315 1.00 80.06 165 LYS A CA 1
ATOM 1286 C C . LYS A 1 165 ? -21.986 -7.197 -12.938 1.00 80.06 165 LYS A C 1
ATOM 1288 O O . LYS A 1 165 ? -22.342 -6.146 -13.470 1.00 80.06 165 LYS A O 1
ATOM 1293 N N . GLU A 1 166 ? -20.987 -7.234 -12.053 1.00 77.81 166 GLU A N 1
ATOM 1294 C CA . GLU A 1 166 ? -20.259 -6.031 -11.641 1.00 77.81 166 GLU A CA 1
ATOM 1295 C C . GLU A 1 166 ? -19.213 -5.594 -12.689 1.00 77.81 166 GLU A C 1
ATOM 1297 O O . GLU A 1 166 ? -18.406 -6.411 -13.155 1.00 77.81 166 GLU A O 1
ATOM 1302 N N . PRO A 1 167 ? -19.167 -4.294 -13.052 1.00 57.31 167 PRO A N 1
ATOM 1303 C CA . PRO A 1 167 ? -18.169 -3.752 -13.968 1.00 57.31 167 PRO A CA 1
ATOM 1304 C C . PRO A 1 167 ? -16.791 -3.735 -13.291 1.00 57.31 167 PRO A C 1
ATOM 1306 O O . PRO A 1 167 ? -16.398 -2.769 -12.647 1.00 57.31 167 PRO A O 1
ATOM 1309 N N . GLY A 1 168 ? -16.058 -4.838 -13.414 1.00 65.38 168 GLY A N 1
ATOM 1310 C CA . GLY A 1 168 ? -14.737 -5.004 -12.803 1.00 65.38 168 GLY A CA 1
ATOM 1311 C C . GLY A 1 168 ? -14.360 -6.459 -12.547 1.00 65.38 168 GLY A C 1
ATOM 1312 O O . GLY A 1 168 ? -13.184 -6.802 -12.638 1.00 65.38 168 GLY A O 1
ATOM 1313 N N . PHE A 1 169 ? -15.352 -7.330 -12.335 1.00 66.38 169 PHE A N 1
ATOM 1314 C CA . PHE A 1 169 ? -15.134 -8.748 -12.030 1.00 66.38 169 PHE A CA 1
ATOM 1315 C C . PHE A 1 169 ? -14.368 -9.485 -13.139 1.00 66.38 169 PHE A C 1
ATOM 1317 O O . PHE A 1 169 ? -13.444 -10.248 -12.872 1.00 66.38 169 PHE A O 1
ATOM 1324 N N . LEU A 1 170 ? -14.688 -9.184 -14.402 1.00 58.19 170 LEU A N 1
ATOM 1325 C CA . LEU A 1 170 ? -13.991 -9.717 -15.581 1.00 58.19 170 LEU A CA 1
ATOM 1326 C C . LEU A 1 170 ? -12.889 -8.790 -16.120 1.00 58.19 170 LEU A C 1
ATOM 1328 O O . LEU A 1 170 ? -12.092 -9.196 -16.962 1.00 58.19 170 LEU A O 1
ATOM 1332 N N . ALA A 1 171 ? -12.808 -7.542 -15.651 1.00 55.97 171 ALA A N 1
ATOM 1333 C CA . ALA A 1 171 ? -11.813 -6.582 -16.141 1.00 55.97 171 ALA A CA 1
ATOM 1334 C C . ALA A 1 171 ? -10.386 -6.907 -15.656 1.00 55.97 171 ALA A C 1
ATOM 1336 O O . ALA A 1 171 ? -9.417 -6.443 -16.251 1.00 55.97 171 ALA A O 1
ATOM 1337 N N . GLY A 1 172 ? -10.253 -7.728 -14.608 1.00 50.53 172 GLY A N 1
ATOM 1338 C CA . GLY A 1 172 ? -8.974 -8.292 -14.170 1.00 50.53 172 GLY A CA 1
ATOM 1339 C C . GLY A 1 172 ? -8.484 -9.491 -14.996 1.00 50.53 172 GLY A C 1
ATOM 1340 O O . GLY A 1 172 ? -7.316 -9.854 -14.881 1.00 50.53 172 GLY A O 1
ATOM 1341 N N . THR A 1 173 ? -9.341 -10.102 -15.826 1.00 50.25 173 THR A N 1
ATOM 1342 C CA . THR A 1 173 ? -9.028 -11.324 -16.598 1.00 50.25 173 THR A CA 1
ATOM 1343 C C . THR A 1 173 ? -9.112 -11.143 -18.110 1.00 50.25 173 THR A C 1
ATOM 1345 O O . THR A 1 173 ? -8.437 -11.857 -18.850 1.00 50.25 173 THR A O 1
ATOM 1348 N N . ALA A 1 174 ? -9.880 -10.169 -18.594 1.00 46.19 174 ALA A N 1
ATOM 1349 C CA . ALA A 1 174 ? -9.908 -9.805 -20.000 1.00 46.19 174 ALA A CA 1
ATOM 1350 C C . ALA A 1 174 ? -8.841 -8.741 -20.287 1.00 46.19 174 ALA A C 1
ATOM 1352 O O . ALA A 1 174 ? -9.096 -7.537 -20.222 1.00 46.19 174 ALA A O 1
ATOM 1353 N N . GLY A 1 175 ? -7.639 -9.191 -20.655 1.00 44.38 175 GLY A N 1
ATOM 1354 C CA . GLY A 1 175 ? -6.769 -8.375 -21.494 1.00 44.38 175 GLY A CA 1
ATOM 1355 C C . GLY A 1 175 ? -7.594 -7.886 -22.685 1.00 44.38 175 GLY A C 1
ATOM 1356 O O . GLY A 1 175 ? -8.148 -8.700 -23.425 1.00 44.38 175 GLY A O 1
ATOM 1357 N N . LYS A 1 176 ? -7.753 -6.563 -22.808 1.00 39.06 176 LYS A N 1
ATOM 1358 C CA . LYS A 1 176 ? -8.397 -5.929 -23.963 1.00 39.06 176 LYS A CA 1
ATOM 1359 C C . LYS A 1 176 ? -7.780 -6.521 -25.235 1.00 39.06 176 LYS A C 1
ATOM 1361 O O . LYS A 1 176 ? -6.567 -6.417 -25.411 1.00 39.06 176 LYS A O 1
ATOM 1366 N N . LYS A 1 177 ? -8.611 -7.180 -26.047 1.00 35.69 177 LYS A N 1
ATOM 1367 C CA . LYS A 1 177 ? -8.299 -7.452 -27.452 1.00 35.69 177 LYS A CA 1
ATOM 1368 C C . LYS A 1 177 ? -8.175 -6.137 -28.209 1.00 35.69 177 LYS A C 1
ATOM 1370 O O . LYS A 1 177 ? -8.904 -5.189 -27.831 1.00 35.69 177 LYS A O 1
#

Solvent-accessible surface area (backbone atoms only — not comparable to full-atom values): 10514 Å² total; per-residue (Å²): 128,88,80,70,52,68,66,60,54,52,51,53,51,51,52,50,50,54,52,52,54,51,54,74,71,57,84,53,67,73,56,46,52,56,52,49,53,51,48,54,53,50,51,55,51,50,53,52,52,53,53,52,36,52,48,53,52,58,74,66,47,73,73,74,74,75,74,79,66,74,53,45,77,44,72,55,52,73,67,56,34,50,54,39,24,74,76,62,75,38,91,58,62,66,38,77,41,85,41,93,78,53,65,62,80,76,73,47,97,77,67,77,62,99,50,55,65,63,50,38,44,55,50,36,49,51,52,49,53,50,52,52,51,36,52,54,49,39,54,52,49,51,53,50,52,52,53,47,68,70,42,95,44,69,68,61,45,53,52,49,57,53,46,69,70,41,98,53,66,56,63,75,54,52,76,82,126

Secondary structure (DSSP, 8-state):
-----HHHHHHHHHHHHHHHHHHHH---HHHHHHHHHHHHHHHHHHHHHHHHHHHHHHHHS------PPPPEEEEPPHHHHHHHHHHHS----EEEE--SSSHHHHH-SSS--TTHHHHHHHHHHHHHHHHHHHHHHHHHHHHHHHHHHHS--HHHHHHHHHHHTSTTTTTTT----

Mean predicted aligned error: 17.21 Å

Foldseek 3Di:
DPQLDPVNLVVLVVVLVVLVVVLVVDDDPVVNVVSVVVSVVSVVVSVVSVVVNVVVVVVVPDDDDPDQDFFDKAFDDPVLQVVLCVVQVAGDGIFTHRDRPCPPVPDDNPDDPVCRSVSSNVVSNVVVVLVVVLQVVLVVVVVVVVVLVVDPDPVSVVVVVVLVPDPPSCVSNDPDD

Radius of gyration: 31.57 Å; Cα contacts (8 Å, |Δi|>4): 104; chains: 1; bounding box: 51×51×84 Å

Sequence (177 aa):
MAEVDLEQIEAKRKEMLAKAIALSAEKDGDRLVKMAEALQKDAKQLDALTKLYGKQIEDMQPEQPPRPKPPTKIRLNDDQRKRVFEATGVELDVVEVPDENRAYHNIMPYEEPPNVEALAFKQAMKKKANQEAQAANAVQLAKAIDAINALDNPDAKAQLEKAMKEPGFLAGTAGKK

pLDDT: mean 76.99, std 12.26, range [35.69, 90.44]